Protein AF-A0A7U9TI31-F1 (afdb_monomer_lite)

Structure (mmCIF, N/CA/C/O backbone):
data_AF-A0A7U9TI31-F1
#
_entry.id   AF-A0A7U9TI31-F1
#
loop_
_atom_site.group_PDB
_atom_site.id
_atom_site.type_symbol
_atom_site.label_atom_id
_atom_site.label_alt_id
_atom_site.label_comp_id
_atom_site.label_asym_id
_atom_site.label_entity_id
_atom_site.label_seq_id
_atom_site.pdbx_PDB_ins_code
_atom_site.Cartn_x
_atom_site.Cartn_y
_atom_site.Cartn_z
_atom_site.occupancy
_atom_site.B_iso_or_equiv
_atom_site.auth_seq_id
_atom_site.auth_comp_id
_atom_site.auth_asym_id
_atom_site.auth_atom_id
_atom_site.pdbx_PDB_model_num
ATOM 1 N N . MET A 1 1 ? 14.204 -7.589 1.500 1.00 89.31 1 MET A N 1
ATOM 2 C CA . MET A 1 1 ? 14.416 -6.179 1.106 1.00 89.31 1 MET A CA 1
ATOM 3 C C . MET A 1 1 ? 15.237 -5.412 2.127 1.00 89.31 1 MET A C 1
ATOM 5 O O . MET A 1 1 ? 16.082 -4.633 1.711 1.00 89.31 1 MET A O 1
ATOM 9 N N . ASN A 1 2 ? 15.020 -5.608 3.428 1.00 89.62 2 ASN A N 1
ATOM 10 C CA . ASN A 1 2 ? 15.601 -4.782 4.488 1.00 89.62 2 ASN A CA 1
ATOM 11 C C . ASN A 1 2 ? 16.937 -5.289 5.072 1.00 89.62 2 ASN A C 1
ATOM 13 O O . ASN A 1 2 ? 17.313 -4.913 6.177 1.00 89.62 2 ASN A O 1
ATOM 17 N N . LEU A 1 3 ? 17.696 -6.100 4.326 1.00 89.50 3 LEU A N 1
ATOM 18 C CA . LEU A 1 3 ? 19.101 -6.396 4.667 1.00 89.50 3 LEU A CA 1
ATOM 19 C C . LEU A 1 3 ? 20.005 -5.162 4.499 1.00 89.50 3 LEU A C 1
ATOM 21 O O . LEU A 1 3 ? 21.091 -5.091 5.062 1.00 89.50 3 LEU A O 1
ATOM 25 N N . SER A 1 4 ? 19.547 -4.184 3.722 1.00 89.81 4 SER A N 1
ATOM 26 C CA . SER A 1 4 ? 20.109 -2.844 3.601 1.00 89.81 4 SER A CA 1
ATOM 27 C C . SER A 1 4 ? 18.982 -1.818 3.731 1.00 89.81 4 SER A C 1
ATOM 29 O O . SER A 1 4 ? 17.799 -2.156 3.620 1.00 89.81 4 SER A O 1
ATOM 31 N N . ARG A 1 5 ? 19.339 -0.551 3.967 1.00 90.19 5 ARG A N 1
ATOM 32 C CA . ARG A 1 5 ? 18.374 0.557 4.009 1.00 90.19 5 ARG A CA 1
ATOM 33 C C . ARG A 1 5 ? 17.671 0.683 2.659 1.00 90.19 5 ARG A C 1
ATOM 35 O O . ARG A 1 5 ? 18.298 1.064 1.668 1.00 90.19 5 ARG A O 1
ATOM 42 N N . ILE A 1 6 ? 16.378 0.354 2.630 1.00 91.25 6 ILE A N 1
ATOM 43 C CA . ILE A 1 6 ? 15.576 0.304 1.400 1.00 91.25 6 ILE A CA 1
ATOM 44 C C . ILE A 1 6 ? 15.585 1.661 0.700 1.00 91.25 6 ILE A C 1
ATOM 46 O O . ILE A 1 6 ? 15.780 1.718 -0.511 1.00 91.25 6 ILE A O 1
ATOM 50 N N . GLU A 1 7 ? 15.469 2.759 1.452 1.00 89.94 7 GLU A N 1
ATOM 51 C CA . GLU A 1 7 ? 15.459 4.100 0.868 1.00 89.94 7 GLU A CA 1
ATOM 52 C C . GLU A 1 7 ? 16.734 4.478 0.096 1.00 89.94 7 GLU A C 1
ATOM 54 O O . GLU A 1 7 ? 16.688 5.432 -0.674 1.00 89.94 7 GLU A O 1
ATOM 59 N N . TYR A 1 8 ? 17.858 3.772 0.283 1.00 91.00 8 TYR A N 1
ATOM 60 C CA . TYR A 1 8 ? 19.121 4.107 -0.386 1.00 91.00 8 TYR A CA 1
ATOM 61 C C . TYR A 1 8 ? 19.266 3.432 -1.742 1.00 91.00 8 TYR A C 1
ATOM 63 O O . TYR A 1 8 ? 19.596 4.098 -2.713 1.00 91.00 8 TYR A O 1
ATOM 71 N N . TYR A 1 9 ? 19.031 2.121 -1.828 1.00 90.81 9 TYR A N 1
ATOM 72 C CA . TYR A 1 9 ? 19.163 1.416 -3.109 1.00 90.81 9 TYR A CA 1
ATOM 73 C C . TYR A 1 9 ? 17.886 1.488 -3.952 1.00 90.81 9 TYR A C 1
ATOM 75 O O . TYR A 1 9 ? 17.930 1.249 -5.154 1.00 90.81 9 TYR A O 1
ATOM 83 N N . PHE A 1 10 ? 16.743 1.778 -3.324 1.00 90.81 10 PHE A N 1
ATOM 84 C CA . PHE A 1 10 ? 15.438 1.827 -3.977 1.00 90.81 10 PHE A CA 1
ATOM 85 C C . PHE A 1 10 ? 14.951 3.267 -4.206 1.00 90.81 10 PHE A C 1
ATOM 87 O O . PHE A 1 10 ? 13.790 3.470 -4.553 1.00 90.81 10 PHE A O 1
ATOM 94 N N . SER A 1 11 ? 15.814 4.274 -4.018 1.00 89.38 11 SER A N 1
ATOM 95 C CA . SER A 1 11 ? 15.460 5.698 -4.123 1.00 89.38 11 SER A CA 1
ATOM 96 C C . SER A 1 11 ? 14.826 6.058 -5.463 1.00 89.38 11 SER A C 1
ATOM 98 O O . SER A 1 11 ? 13.795 6.727 -5.488 1.00 89.38 11 SER A O 1
ATOM 100 N N . ASP A 1 12 ? 15.401 5.575 -6.563 1.00 88.94 12 ASP A N 1
ATOM 101 C CA . ASP A 1 12 ? 14.943 5.909 -7.915 1.00 88.94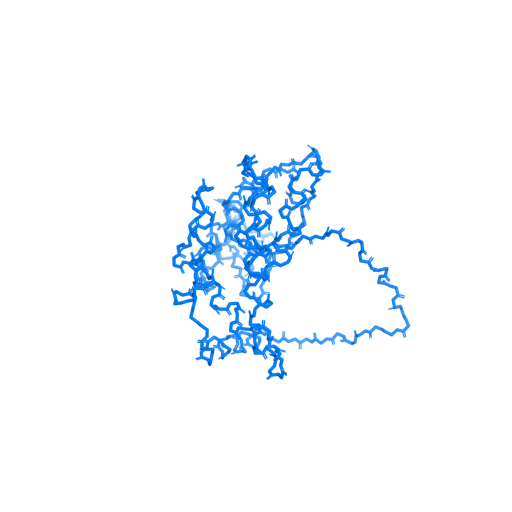 12 ASP A CA 1
ATOM 102 C C . ASP A 1 12 ? 13.551 5.325 -8.179 1.00 88.94 12 ASP A C 1
ATOM 104 O O . ASP A 1 12 ? 12.679 5.993 -8.730 1.00 88.94 12 ASP A O 1
ATOM 108 N N . PHE A 1 13 ? 13.294 4.113 -7.679 1.00 88.75 13 PHE A N 1
ATOM 109 C CA . PHE A 1 13 ? 11.975 3.484 -7.738 1.00 88.75 13 PHE A CA 1
ATOM 110 C C . PHE A 1 13 ? 10.957 4.202 -6.847 1.00 88.75 13 PHE A C 1
ATOM 112 O O . PHE A 1 13 ? 9.812 4.402 -7.252 1.00 88.75 13 PHE A O 1
ATOM 119 N N . LEU A 1 14 ? 11.357 4.626 -5.643 1.00 87.75 14 LEU A N 1
ATOM 120 C CA . LEU A 1 14 ? 10.500 5.424 -4.762 1.00 87.75 14 LEU A CA 1
ATOM 121 C C . LEU A 1 14 ? 10.127 6.758 -5.422 1.00 87.75 14 LEU A C 1
ATOM 123 O O . LEU A 1 14 ? 8.975 7.176 -5.323 1.00 87.75 14 LEU A O 1
ATOM 127 N N . SER A 1 15 ? 11.065 7.402 -6.116 1.00 87.31 15 SER A N 1
ATOM 128 C CA . SER A 1 15 ? 10.797 8.617 -6.890 1.00 87.31 15 SER A CA 1
ATOM 129 C C . SER A 1 15 ? 9.850 8.340 -8.058 1.00 87.31 15 SER A C 1
ATOM 131 O O . SER A 1 15 ? 8.886 9.069 -8.254 1.00 87.31 15 SER A O 1
ATOM 133 N N . LEU A 1 16 ? 10.070 7.253 -8.800 1.00 87.56 16 LEU A N 1
ATOM 134 C CA . LEU A 1 16 ? 9.232 6.857 -9.932 1.00 87.56 16 LEU A CA 1
ATOM 135 C C . LEU A 1 16 ? 7.774 6.594 -9.535 1.00 87.56 16 LEU A C 1
ATOM 137 O O . LEU A 1 16 ? 6.864 6.891 -10.305 1.00 87.56 16 LEU A O 1
ATOM 141 N N . MET A 1 17 ? 7.530 6.072 -8.330 1.00 82.31 17 MET A N 1
ATOM 142 C CA . MET A 1 17 ? 6.175 5.860 -7.806 1.00 82.31 17 MET A CA 1
ATOM 143 C C . MET A 1 17 ? 5.404 7.160 -7.514 1.00 82.31 17 MET A C 1
ATOM 145 O O . MET A 1 17 ? 4.217 7.094 -7.195 1.00 82.31 17 MET A O 1
ATOM 149 N N . GLU A 1 18 ? 6.042 8.330 -7.601 1.00 79.88 18 GLU A N 1
ATOM 150 C CA . GLU A 1 18 ? 5.358 9.631 -7.546 1.00 79.88 18 GLU A CA 1
ATOM 151 C C . GLU A 1 18 ? 4.849 10.092 -8.916 1.00 79.88 18 GLU A C 1
ATOM 153 O O . GLU A 1 18 ? 3.946 10.925 -8.974 1.00 79.88 18 GLU A O 1
ATOM 158 N N . ASN A 1 19 ? 5.375 9.523 -10.003 1.00 85.44 19 ASN A N 1
ATOM 159 C CA . ASN A 1 19 ? 4.973 9.870 -11.358 1.00 85.44 19 ASN A CA 1
ATOM 160 C C . ASN A 1 19 ? 3.678 9.154 -11.768 1.00 85.44 19 ASN A C 1
ATOM 162 O O . ASN A 1 19 ? 3.370 8.034 -11.329 1.00 85.44 19 ASN A O 1
ATOM 166 N N . GLU A 1 20 ? 2.957 9.782 -12.697 1.00 84.06 20 GLU A N 1
ATOM 167 C CA . GLU A 1 20 ? 1.849 9.158 -13.418 1.00 84.06 20 GLU A CA 1
ATOM 168 C C . GLU A 1 20 ? 2.320 7.890 -14.141 1.00 84.06 20 GLU A C 1
ATOM 170 O O . GLU A 1 20 ? 3.453 7.821 -14.615 1.00 84.06 20 GLU A O 1
ATOM 175 N N . GLU A 1 21 ? 1.451 6.883 -14.259 1.00 80.12 21 GLU A N 1
ATOM 176 C CA . GLU A 1 21 ? 1.810 5.554 -14.780 1.00 80.12 21 GLU A CA 1
ATOM 177 C C . GLU A 1 21 ? 2.505 5.586 -16.150 1.00 80.12 21 GLU A C 1
ATOM 179 O O . GLU A 1 21 ? 3.448 4.832 -16.376 1.00 80.12 21 GLU A O 1
ATOM 184 N N . GLY A 1 22 ? 2.113 6.506 -17.037 1.00 81.75 22 GLY A N 1
ATOM 185 C CA . GLY A 1 22 ? 2.716 6.658 -18.365 1.00 81.75 22 GLY A CA 1
ATOM 186 C C . GLY A 1 22 ? 4.096 7.330 -18.392 1.00 81.75 22 GLY A C 1
ATOM 187 O O . GLY A 1 22 ? 4.766 7.268 -19.423 1.00 81.75 22 GLY A O 1
ATOM 188 N N . GLN A 1 23 ? 4.515 7.949 -17.283 1.00 87.50 23 GLN A N 1
ATOM 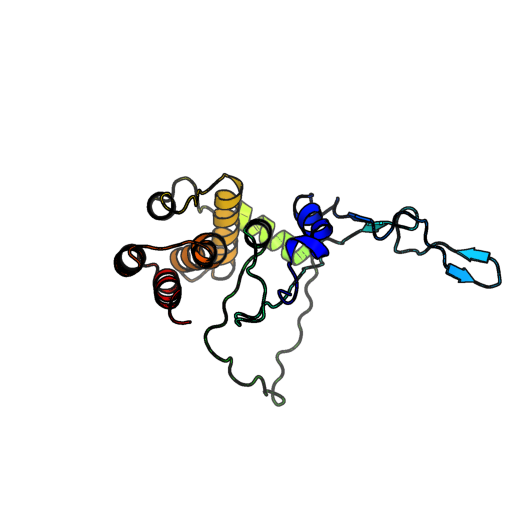189 C CA . GLN A 1 23 ? 5.735 8.762 -17.142 1.00 87.50 23 GLN A CA 1
ATOM 190 C C . GLN A 1 23 ? 6.770 8.112 -16.205 1.00 87.50 23 GLN A C 1
ATOM 192 O O . GLN A 1 23 ? 7.662 8.765 -15.656 1.00 87.50 23 GLN A O 1
ATOM 197 N N . ARG A 1 24 ? 6.625 6.808 -15.965 1.00 91.81 24 ARG A N 1
ATOM 198 C CA . ARG A 1 24 ? 7.514 6.035 -15.102 1.00 91.81 24 ARG A CA 1
ATOM 199 C C . ARG A 1 24 ? 8.738 5.574 -15.884 1.00 91.81 24 ARG A C 1
ATOM 201 O O . ARG A 1 24 ? 8.666 4.640 -16.681 1.00 91.81 24 ARG A O 1
ATOM 208 N N . GLU A 1 25 ? 9.871 6.215 -15.626 1.00 92.00 25 GLU A N 1
ATOM 209 C CA . GLU A 1 25 ? 11.139 5.933 -16.297 1.00 92.00 25 GLU A CA 1
ATOM 210 C C . GLU A 1 25 ? 12.296 5.832 -15.302 1.00 92.00 25 GLU A C 1
ATOM 212 O O . GLU A 1 25 ? 12.396 6.620 -14.362 1.00 92.00 25 GLU A O 1
ATOM 217 N N . ILE A 1 26 ? 13.181 4.859 -15.517 1.00 91.25 26 ILE A N 1
ATOM 218 C CA . ILE A 1 26 ? 14.360 4.621 -14.683 1.00 91.25 26 ILE A CA 1
ATOM 219 C C . ILE A 1 26 ? 15.599 4.800 -15.536 1.00 91.25 26 ILE A C 1
ATOM 221 O O . ILE A 1 26 ? 15.857 4.025 -16.459 1.00 91.25 26 ILE A O 1
ATOM 225 N N . LYS A 1 27 ? 16.409 5.795 -15.192 1.00 90.88 27 LYS A N 1
ATOM 226 C CA . LYS A 1 27 ? 17.732 5.949 -15.782 1.00 90.88 27 LYS A CA 1
ATOM 227 C C . LYS A 1 27 ? 18.686 4.947 -15.136 1.00 90.88 27 LYS A C 1
ATOM 229 O O . LYS A 1 27 ? 19.029 5.092 -13.969 1.00 90.88 27 LYS A O 1
ATOM 234 N N . LEU A 1 28 ? 19.118 3.938 -15.888 1.00 89.88 28 LEU A N 1
ATOM 235 C CA . LEU A 1 28 ? 19.961 2.862 -15.354 1.00 89.88 28 LEU A CA 1
ATOM 236 C C . LEU A 1 28 ? 21.404 3.323 -15.118 1.00 89.88 28 LEU A C 1
ATOM 238 O O . LEU A 1 28 ? 22.060 2.895 -14.172 1.00 89.88 28 LEU A O 1
ATOM 242 N N . ILE A 1 29 ? 21.914 4.172 -16.011 1.00 88.81 29 ILE A N 1
ATOM 243 C CA . ILE A 1 29 ? 23.296 4.653 -15.994 1.00 88.81 29 ILE A CA 1
ATOM 244 C C . ILE A 1 29 ? 23.402 6.007 -16.714 1.00 88.81 29 ILE A C 1
ATOM 246 O O . ILE A 1 29 ? 22.547 6.384 -17.511 1.00 88.81 29 ILE A O 1
ATOM 250 N N . ASN A 1 30 ? 24.474 6.758 -16.454 1.00 89.06 30 ASN A N 1
ATOM 251 C CA . ASN A 1 30 ? 24.768 8.033 -17.122 1.00 89.06 30 ASN A CA 1
ATOM 252 C C . ASN A 1 30 ? 25.505 7.887 -18.468 1.00 89.06 30 ASN A C 1
ATOM 254 O O . ASN A 1 30 ? 26.009 8.876 -18.994 1.00 89.06 30 ASN A O 1
ATOM 258 N N . LEU A 1 31 ? 25.590 6.673 -19.010 1.00 91.75 31 LEU A N 1
ATOM 259 C CA . LEU A 1 31 ? 26.275 6.356 -20.262 1.00 91.75 31 LEU A CA 1
ATOM 260 C C . LEU A 1 31 ? 25.298 5.680 -21.218 1.00 91.75 31 LEU A C 1
ATOM 262 O O . LEU A 1 31 ? 24.453 4.905 -20.783 1.00 91.75 31 LEU A O 1
ATOM 266 N N . LYS A 1 32 ? 25.443 5.931 -22.518 1.00 91.88 32 LYS A N 1
ATOM 267 C CA . LYS A 1 32 ? 24.677 5.200 -23.524 1.00 91.88 32 LYS A CA 1
ATOM 268 C C . LYS A 1 32 ? 25.183 3.758 -23.600 1.00 91.88 32 LYS A C 1
ATOM 270 O O . LYS A 1 32 ? 26.381 3.527 -23.758 1.00 91.88 32 LYS A O 1
ATOM 275 N N . LEU A 1 33 ? 24.275 2.804 -23.451 1.00 91.12 33 LEU A N 1
ATOM 276 C CA . LEU A 1 33 ? 24.531 1.379 -23.574 1.00 91.12 33 LEU A CA 1
ATOM 277 C C . LEU A 1 33 ? 24.215 0.942 -25.003 1.00 91.12 33 LEU A C 1
ATOM 279 O O . LEU A 1 33 ? 23.082 1.069 -25.459 1.00 91.12 33 LEU A O 1
ATOM 283 N N . ASN A 1 34 ? 25.213 0.362 -25.661 1.00 90.50 34 ASN A N 1
ATOM 284 C CA . ASN A 1 34 ? 25.084 -0.291 -26.959 1.00 90.50 34 ASN A CA 1
ATOM 285 C C . ASN A 1 34 ? 25.577 -1.740 -26.829 1.00 90.50 34 ASN A C 1
ATOM 287 O O . ASN A 1 34 ? 26.420 -2.048 -25.977 1.00 90.50 34 ASN A O 1
ATOM 291 N N . ARG A 1 35 ? 25.057 -2.644 -27.658 1.00 89.62 35 ARG A N 1
ATOM 292 C CA . ARG A 1 35 ? 25.614 -3.991 -27.850 1.00 89.62 35 ARG A CA 1
ATOM 293 C C . ARG A 1 35 ? 26.438 -4.021 -29.133 1.00 89.62 35 ARG A C 1
ATOM 295 O O . ARG A 1 35 ? 26.188 -3.233 -30.037 1.00 89.62 35 ARG A O 1
ATOM 302 N N . LYS A 1 36 ? 27.406 -4.933 -29.216 1.00 90.56 36 LYS A N 1
ATOM 303 C CA . LYS A 1 36 ? 28.167 -5.171 -30.448 1.00 90.56 36 LYS A CA 1
ATOM 304 C C . LYS A 1 36 ? 27.612 -6.380 -31.186 1.00 90.56 36 LYS A C 1
ATOM 306 O O . LYS A 1 36 ? 27.540 -7.457 -30.597 1.00 90.56 36 LYS A O 1
ATOM 311 N N . GLU A 1 37 ? 27.274 -6.203 -32.456 1.00 91.56 37 GLU A N 1
ATOM 312 C CA . GLU A 1 37 ? 26.904 -7.277 -33.382 1.00 91.56 37 GLU A CA 1
ATOM 313 C C . GLU A 1 37 ? 27.752 -7.107 -34.647 1.00 91.56 37 GLU A C 1
ATOM 315 O O . GLU A 1 37 ? 27.727 -6.043 -35.246 1.00 91.56 37 GLU A O 1
ATOM 320 N N . GLU A 1 38 ? 28.559 -8.115 -35.003 1.00 85.38 38 GLU A N 1
ATOM 321 C CA . GLU A 1 38 ? 29.413 -8.108 -36.213 1.00 85.38 38 GLU A CA 1
ATOM 322 C C . GLU A 1 38 ? 30.243 -6.815 -36.410 1.00 85.38 38 GLU A C 1
ATOM 324 O O . GLU A 1 38 ? 30.338 -6.279 -37.507 1.00 85.38 38 GLU A O 1
ATOM 329 N N . ASP A 1 39 ? 30.861 -6.326 -35.326 1.00 86.12 39 ASP A N 1
ATOM 330 C CA . ASP A 1 39 ? 31.647 -5.077 -35.250 1.00 86.12 39 ASP A CA 1
ATOM 331 C C . ASP A 1 39 ? 30.859 -3.756 -35.390 1.00 86.12 39 ASP A C 1
ATOM 333 O O . ASP A 1 39 ? 31.455 -2.678 -35.308 1.00 86.12 39 ASP A O 1
ATOM 337 N N . GLU A 1 40 ? 29.528 -3.807 -35.464 1.00 90.75 40 GLU A N 1
ATOM 338 C CA . GLU A 1 40 ? 28.645 -2.638 -35.415 1.00 90.75 40 GLU A CA 1
ATOM 339 C C . GLU A 1 40 ? 28.069 -2.405 -34.007 1.00 90.75 40 GLU A C 1
ATOM 341 O O . GLU A 1 40 ? 27.819 -3.341 -33.239 1.00 90.75 40 GLU A O 1
ATOM 346 N N . GLU A 1 41 ? 27.861 -1.134 -33.646 1.00 90.44 41 GLU A N 1
ATOM 347 C CA . GLU A 1 41 ? 27.155 -0.764 -32.416 1.00 90.44 41 GLU A CA 1
ATOM 348 C C . GLU A 1 41 ? 25.646 -0.718 -32.659 1.00 90.44 41 GLU A C 1
ATOM 350 O O . GLU A 1 41 ? 25.155 0.072 -33.463 1.00 90.44 41 GLU A O 1
ATOM 355 N N . VAL A 1 42 ? 24.907 -1.534 -31.912 1.00 92.44 42 VAL A N 1
ATOM 356 C CA . VAL A 1 42 ? 23.449 -1.645 -31.990 1.00 92.44 42 VAL A CA 1
ATOM 357 C C . VAL A 1 42 ? 22.836 -1.200 -30.665 1.00 92.44 42 VAL A C 1
ATOM 359 O O . VAL A 1 42 ? 23.291 -1.587 -29.586 1.00 92.44 42 VAL A O 1
ATOM 362 N N . GLU A 1 43 ? 21.791 -0.382 -30.728 1.00 92.06 43 GLU A N 1
ATOM 363 C CA . GLU A 1 43 ? 21.077 0.097 -29.542 1.00 92.06 43 GLU A CA 1
ATOM 364 C C . GLU A 1 43 ? 20.194 -1.000 -28.930 1.00 92.06 43 GLU A C 1
ATOM 366 O O . GLU A 1 43 ? 19.638 -1.857 -29.623 1.00 92.06 43 GLU A O 1
ATOM 371 N N . TYR A 1 44 ? 20.024 -0.972 -27.607 1.00 91.69 44 TYR A N 1
ATOM 372 C CA . TYR A 1 44 ? 19.064 -1.851 -26.945 1.00 91.69 44 TYR A CA 1
ATOM 373 C C . TYR A 1 44 ? 17.636 -1.350 -27.173 1.00 91.69 44 TYR A C 1
ATOM 375 O O . TYR A 1 44 ? 17.278 -0.278 -26.699 1.00 91.69 44 TYR A O 1
ATOM 383 N N . LEU A 1 45 ? 16.788 -2.179 -27.790 1.00 90.19 45 LEU A N 1
ATOM 384 C CA . LEU A 1 45 ? 15.377 -1.861 -28.073 1.00 90.19 45 LEU A CA 1
ATOM 385 C C . LEU A 1 45 ? 14.563 -1.433 -26.840 1.00 90.19 45 LEU A C 1
ATOM 387 O O . LEU A 1 45 ? 13.602 -0.683 -26.965 1.00 90.19 45 LEU A O 1
ATOM 391 N N . ALA A 1 46 ? 14.918 -1.940 -25.658 1.00 89.75 46 ALA A N 1
ATOM 392 C CA . ALA A 1 46 ? 14.215 -1.643 -24.413 1.00 89.75 46 ALA A CA 1
ATOM 393 C C . ALA A 1 46 ? 14.668 -0.331 -23.744 1.00 89.75 46 ALA A C 1
ATOM 395 O O . ALA A 1 46 ? 14.057 0.077 -22.757 1.00 89.75 46 ALA A O 1
ATOM 396 N N . LEU A 1 47 ? 15.749 0.296 -24.226 1.00 93.31 47 LEU A N 1
ATOM 397 C CA . LEU A 1 47 ? 16.319 1.497 -23.623 1.00 93.31 47 LEU A CA 1
ATOM 398 C C . LEU A 1 47 ? 16.011 2.735 -24.466 1.00 93.31 47 LEU A C 1
ATOM 400 O O . LEU A 1 47 ? 16.569 2.921 -25.545 1.00 93.31 47 LEU A O 1
ATOM 404 N N . ASN A 1 48 ? 15.210 3.636 -23.909 1.00 90.94 48 ASN A N 1
ATOM 405 C CA . ASN A 1 48 ? 15.073 4.995 -24.413 1.00 90.94 48 ASN A CA 1
ATOM 406 C C . ASN A 1 48 ? 16.425 5.711 -24.281 1.00 90.94 48 ASN A C 1
ATOM 408 O O . ASN A 1 48 ? 17.096 5.615 -23.243 1.00 90.94 48 ASN A O 1
ATOM 412 N N . ASP A 1 49 ? 16.848 6.376 -25.358 1.00 90.69 49 ASP A N 1
ATOM 413 C CA . ASP A 1 49 ? 18.139 7.069 -25.477 1.00 90.69 49 ASP A CA 1
ATOM 414 C C . ASP A 1 49 ? 19.362 6.196 -25.116 1.00 90.69 49 ASP A C 1
ATOM 416 O O . ASP A 1 49 ? 20.443 6.690 -24.791 1.00 90.69 49 ASP A O 1
ATOM 420 N N . GLY A 1 50 ? 19.200 4.867 -25.168 1.00 93.12 50 GLY A N 1
ATOM 421 C CA . GLY A 1 50 ? 20.215 3.880 -24.807 1.00 93.12 50 GLY A CA 1
ATOM 422 C C . GLY A 1 50 ? 20.584 3.833 -23.319 1.00 93.12 50 GLY A C 1
ATOM 423 O O . GLY A 1 50 ? 21.583 3.210 -22.978 1.00 93.12 50 GLY A O 1
ATOM 424 N N . HIS A 1 51 ? 19.826 4.454 -22.409 1.00 94.06 51 HIS A N 1
ATOM 425 C CA . HIS A 1 51 ? 20.132 4.394 -20.967 1.00 94.06 51 HIS A CA 1
ATOM 426 C C . HIS A 1 51 ? 18.921 4.408 -20.025 1.00 94.06 51 HIS A C 1
ATOM 428 O O . HIS A 1 51 ? 19.078 4.174 -18.823 1.00 94.06 51 HIS A O 1
ATOM 434 N N . THR A 1 52 ? 17.726 4.698 -20.536 1.00 94.06 52 THR A N 1
ATOM 435 C CA . THR A 1 52 ? 16.510 4.838 -19.731 1.00 94.06 52 THR A CA 1
ATOM 436 C C . THR A 1 52 ? 15.548 3.696 -20.013 1.00 94.06 52 THR A C 1
ATOM 438 O O . THR A 1 52 ? 15.184 3.452 -21.156 1.00 94.06 52 THR A O 1
ATOM 441 N N . LEU A 1 53 ? 15.102 3.007 -18.969 1.00 92.81 53 LEU A N 1
ATOM 442 C CA . LEU A 1 53 ? 14.092 1.964 -19.060 1.00 92.81 53 LEU A CA 1
ATOM 443 C C . LEU A 1 53 ? 12.716 2.544 -18.725 1.00 92.81 53 LEU A C 1
ATOM 445 O O . LEU A 1 53 ? 12.521 3.086 -17.635 1.00 92.81 53 LEU A O 1
ATOM 449 N N . LYS A 1 54 ? 11.745 2.380 -19.625 1.00 92.31 54 LYS A N 1
ATOM 450 C CA . LYS A 1 54 ? 10.341 2.673 -19.319 1.00 92.31 54 LYS A CA 1
ATOM 451 C C . LYS A 1 54 ? 9.749 1.541 -18.481 1.00 92.31 54 LYS A C 1
ATOM 453 O O . LYS A 1 54 ? 9.857 0.374 -18.854 1.00 92.31 54 LYS A O 1
ATOM 458 N N . VAL A 1 55 ? 9.104 1.879 -17.368 1.00 91.12 55 VAL A N 1
ATOM 459 C CA . VAL A 1 55 ? 8.391 0.911 -16.528 1.00 91.12 55 VAL A CA 1
ATOM 460 C C . VAL A 1 55 ? 6.933 0.865 -16.988 1.00 91.12 55 VAL A C 1
ATOM 462 O O . VAL A 1 55 ? 6.238 1.874 -16.866 1.00 91.12 55 VAL A O 1
ATOM 465 N N . PRO A 1 56 ? 6.454 -0.260 -17.545 1.00 89.75 56 PRO A N 1
ATOM 466 C CA . PRO A 1 56 ? 5.080 -0.356 -18.017 1.00 89.75 56 PRO A CA 1
ATOM 467 C C . PRO A 1 56 ? 4.095 -0.437 -16.841 1.00 89.75 56 PRO A C 1
ATOM 469 O O . PRO A 1 56 ? 4.442 -0.884 -15.746 1.00 89.75 56 PRO A O 1
ATOM 472 N N . SER A 1 57 ? 2.848 -0.021 -17.071 1.00 88.75 57 SER A N 1
ATOM 473 C CA . SER A 1 57 ? 1.824 0.089 -16.021 1.00 88.75 57 SER A CA 1
ATOM 474 C C . SER A 1 57 ? 1.427 -1.252 -15.390 1.00 88.75 57 SER A C 1
ATOM 476 O O . SER A 1 57 ? 0.958 -1.288 -14.257 1.00 88.75 57 SER A O 1
ATOM 478 N N . ASN A 1 58 ? 1.671 -2.361 -16.090 1.00 89.69 58 ASN A N 1
ATOM 479 C CA . ASN A 1 58 ? 1.378 -3.721 -15.640 1.00 89.69 58 ASN A CA 1
ATOM 480 C C . ASN A 1 58 ? 2.495 -4.364 -14.794 1.00 89.69 58 ASN A C 1
ATOM 482 O O . ASN A 1 58 ? 2.478 -5.575 -14.571 1.00 89.69 58 ASN A O 1
ATOM 486 N N . VAL A 1 59 ? 3.488 -3.588 -14.350 1.00 88.88 59 VAL A N 1
ATOM 487 C CA . VAL A 1 59 ? 4.567 -4.068 -13.478 1.00 88.88 59 VAL A CA 1
ATOM 488 C C . VAL A 1 59 ? 4.334 -3.603 -12.046 1.00 88.88 59 VAL A C 1
ATOM 490 O O . VAL A 1 59 ? 4.309 -2.408 -11.753 1.00 88.88 59 VAL A O 1
ATOM 493 N N . TRP A 1 60 ? 4.241 -4.572 -11.135 1.00 87.56 60 TRP A N 1
ATOM 494 C CA . TRP A 1 60 ? 4.177 -4.341 -9.695 1.00 87.56 60 TRP A CA 1
ATOM 495 C C . TRP A 1 60 ? 5.475 -4.763 -9.015 1.00 87.56 60 TRP A C 1
ATOM 497 O O . TRP A 1 60 ? 6.023 -5.833 -9.285 1.00 87.56 60 TRP A O 1
ATOM 507 N N . PHE A 1 61 ? 5.939 -3.938 -8.080 1.00 88.50 61 PHE A N 1
ATOM 508 C CA . PHE A 1 61 ? 7.085 -4.252 -7.237 1.00 88.50 61 PHE A CA 1
ATOM 509 C C . PHE A 1 61 ? 6.591 -4.861 -5.932 1.00 88.50 61 PHE A C 1
ATOM 511 O O . PHE A 1 61 ? 5.933 -4.198 -5.133 1.00 88.50 61 PHE A O 1
ATOM 518 N N . ILE A 1 62 ? 6.916 -6.132 -5.722 1.00 91.75 62 ILE A N 1
ATOM 519 C CA . ILE A 1 62 ? 6.592 -6.860 -4.500 1.00 91.75 62 ILE A CA 1
ATOM 520 C C . ILE A 1 62 ? 7.906 -7.278 -3.870 1.00 91.75 62 ILE A C 1
ATOM 522 O O . ILE A 1 62 ? 8.750 -7.896 -4.521 1.00 91.75 62 ILE A O 1
ATOM 526 N N . GLY A 1 63 ? 8.075 -6.970 -2.593 1.00 89.81 63 GLY A N 1
ATOM 527 C CA . GLY A 1 63 ? 9.225 -7.446 -1.856 1.00 89.81 63 GLY A CA 1
ATOM 528 C C . GLY A 1 63 ? 8.874 -7.834 -0.439 1.00 89.81 63 GLY A C 1
ATOM 529 O O . GLY A 1 63 ? 7.881 -7.398 0.136 1.00 89.81 63 GLY A O 1
ATOM 530 N N . THR A 1 64 ? 9.703 -8.714 0.099 1.00 90.56 64 THR A N 1
ATOM 531 C CA . THR A 1 64 ? 9.569 -9.245 1.447 1.00 90.56 64 THR A CA 1
ATOM 532 C C . THR A 1 64 ? 10.594 -8.578 2.349 1.00 90.56 64 THR A C 1
ATOM 534 O O . THR A 1 64 ? 11.733 -8.329 1.942 1.00 90.56 64 THR A O 1
ATOM 537 N N . ALA A 1 65 ? 10.205 -8.271 3.577 1.00 87.25 65 ALA A N 1
ATOM 538 C CA . ALA A 1 65 ? 11.099 -7.800 4.622 1.00 87.25 65 ALA A CA 1
ATOM 539 C C . ALA A 1 65 ? 10.985 -8.754 5.810 1.00 87.25 65 ALA A C 1
ATOM 541 O O . ALA A 1 65 ? 9.890 -9.235 6.102 1.00 87.25 65 ALA A O 1
ATOM 542 N N . ASN A 1 66 ? 12.118 -9.050 6.439 1.00 83.31 66 ASN A N 1
ATOM 543 C CA . ASN A 1 66 ? 12.126 -9.812 7.682 1.00 83.31 66 ASN A CA 1
ATOM 544 C C . ASN A 1 66 ? 12.005 -8.841 8.854 1.00 83.31 66 ASN A C 1
ATOM 546 O O . ASN A 1 66 ? 12.350 -7.668 8.723 1.00 83.31 66 ASN A O 1
ATOM 550 N N . ARG A 1 67 ? 11.551 -9.341 9.994 1.00 72.38 67 ARG A N 1
ATOM 551 C CA . ARG A 1 67 ? 11.471 -8.597 11.251 1.00 72.38 67 ARG A CA 1
ATOM 552 C C . ARG A 1 67 ? 12.394 -9.257 12.268 1.00 72.38 67 ARG A C 1
ATOM 554 O O . ARG A 1 67 ? 11.946 -9.783 13.264 1.00 72.38 67 ARG A O 1
ATOM 561 N N . ASP A 1 68 ? 13.681 -9.305 11.941 1.00 73.31 68 ASP A N 1
ATOM 562 C CA . ASP A 1 68 ? 14.699 -9.894 12.814 1.00 73.31 68 ASP A CA 1
ATOM 563 C C . ASP A 1 68 ? 15.722 -8.805 13.192 1.00 73.31 68 ASP A C 1
ATOM 565 O O . ASP A 1 68 ? 15.970 -7.898 12.388 1.00 73.31 68 ASP A O 1
ATOM 569 N N . GLU A 1 69 ? 16.392 -8.931 14.348 1.00 61.69 69 GLU A N 1
ATOM 570 C CA . GLU A 1 69 ? 17.401 -7.972 14.864 1.00 61.69 69 GLU A CA 1
ATOM 571 C C . GLU A 1 69 ? 18.496 -7.591 13.846 1.00 61.69 69 GLU A C 1
ATOM 573 O O . GLU A 1 69 ? 19.088 -6.516 13.907 1.00 61.69 69 GLU A O 1
ATOM 578 N N . SER A 1 70 ? 18.781 -8.473 12.886 1.00 71.75 70 SER A N 1
ATOM 579 C CA . SER A 1 70 ? 19.831 -8.291 11.874 1.00 71.75 70 SER A CA 1
ATOM 580 C C . SER A 1 70 ? 19.416 -7.452 10.657 1.00 71.75 70 SER A C 1
ATOM 582 O O . SER A 1 70 ? 20.152 -7.389 9.669 1.00 71.75 70 SER A O 1
ATOM 584 N N . THR A 1 71 ? 18.244 -6.817 10.696 1.00 82.44 71 THR A N 1
ATOM 585 C CA . THR A 1 71 ? 17.687 -6.075 9.560 1.00 82.44 71 THR A CA 1
ATOM 586 C C . THR A 1 71 ? 17.490 -4.590 9.847 1.00 82.44 71 THR A C 1
ATOM 588 O O . THR A 1 71 ? 17.392 -4.154 10.990 1.00 82.44 71 THR A O 1
ATOM 591 N N . PHE A 1 72 ? 17.468 -3.775 8.790 1.00 84.00 72 PHE A N 1
ATOM 592 C CA . PHE A 1 72 ? 17.210 -2.345 8.913 1.00 84.00 72 PHE A CA 1
ATOM 593 C C . PHE A 1 72 ? 15.712 -2.073 9.056 1.00 84.00 72 PHE A C 1
ATOM 595 O O . PHE A 1 72 ? 14.885 -2.646 8.343 1.00 84.00 72 PHE A O 1
ATOM 602 N N . VAL A 1 73 ? 15.385 -1.124 9.931 1.00 82.69 73 VAL A N 1
ATOM 603 C CA . VAL A 1 73 ? 14.039 -0.560 10.044 1.00 82.69 73 VAL A CA 1
ATOM 604 C C . VAL A 1 73 ? 13.642 0.102 8.722 1.00 82.69 73 VAL A C 1
ATOM 606 O O . VAL A 1 73 ? 14.454 0.767 8.072 1.00 82.69 73 VAL A O 1
ATOM 609 N N . ILE A 1 74 ? 12.387 -0.087 8.320 1.00 85.38 74 ILE A N 1
ATOM 610 C CA . ILE A 1 74 ? 11.821 0.508 7.109 1.00 85.38 74 ILE A CA 1
ATOM 611 C C . ILE A 1 74 ? 11.414 1.955 7.416 1.00 85.38 74 ILE A C 1
ATOM 613 O O . ILE A 1 74 ? 10.728 2.220 8.397 1.00 85.38 74 ILE A O 1
ATOM 617 N N . SER A 1 75 ? 11.842 2.907 6.588 1.00 84.50 75 SER A N 1
ATOM 618 C CA . SER A 1 75 ? 11.524 4.325 6.785 1.00 84.50 75 SER A CA 1
ATOM 619 C C . SER A 1 75 ? 10.108 4.695 6.321 1.00 84.50 75 SER A C 1
ATOM 621 O O . SER A 1 75 ? 9.560 4.081 5.402 1.00 84.50 75 SER A O 1
ATOM 623 N N . ASP A 1 76 ? 9.548 5.776 6.880 1.00 80.81 76 ASP A N 1
ATOM 624 C CA . ASP A 1 76 ? 8.236 6.324 6.484 1.00 80.81 76 ASP A CA 1
ATOM 625 C C . ASP A 1 76 ? 8.139 6.577 4.969 1.00 80.81 76 ASP A C 1
ATOM 627 O O . ASP A 1 76 ? 7.119 6.289 4.348 1.00 80.81 76 ASP A O 1
ATOM 631 N N . LYS A 1 77 ? 9.244 7.005 4.335 1.00 82.88 77 LYS A N 1
ATOM 632 C CA . LYS A 1 77 ? 9.318 7.228 2.878 1.00 82.88 77 LYS A CA 1
ATOM 633 C C . LYS A 1 77 ? 8.951 5.988 2.061 1.00 82.88 77 LYS A C 1
ATOM 635 O O . LYS A 1 77 ? 8.436 6.126 0.947 1.00 82.88 77 LYS A O 1
ATOM 640 N N . VAL A 1 78 ? 9.258 4.803 2.586 1.00 85.62 78 VAL A N 1
ATOM 641 C CA . VAL A 1 78 ? 8.943 3.516 1.964 1.00 85.62 78 VAL A CA 1
ATOM 642 C C . VAL A 1 78 ? 7.507 3.112 2.300 1.00 85.62 78 VAL A C 1
ATOM 644 O O . VAL A 1 78 ? 6.756 2.795 1.378 1.00 85.62 78 VAL A O 1
ATOM 647 N N . TYR A 1 79 ? 7.093 3.198 3.572 1.00 82.38 79 TYR A N 1
ATOM 648 C CA . TYR A 1 79 ? 5.716 2.892 3.998 1.00 82.38 79 TYR A CA 1
ATOM 649 C C . TYR A 1 79 ? 4.668 3.731 3.252 1.00 82.38 79 TYR A C 1
ATOM 651 O O . TYR A 1 79 ? 3.654 3.199 2.803 1.00 82.38 79 TYR A O 1
ATOM 659 N N . ASP A 1 80 ? 4.933 5.019 3.020 1.00 80.75 80 ASP A N 1
ATOM 660 C CA . ASP A 1 80 ? 4.021 5.911 2.291 1.00 80.75 80 ASP A CA 1
ATOM 661 C C . ASP A 1 80 ? 3.719 5.414 0.866 1.00 80.75 80 ASP A C 1
ATOM 663 O O . ASP A 1 80 ? 2.613 5.589 0.338 1.00 80.75 80 ASP A O 1
ATOM 667 N N . ARG A 1 81 ? 4.694 4.748 0.238 1.00 85.81 81 ARG A N 1
ATOM 668 C CA . ARG A 1 81 ? 4.628 4.284 -1.154 1.00 85.81 81 ARG A CA 1
ATOM 669 C C . ARG A 1 81 ? 4.266 2.805 -1.294 1.00 85.81 81 ARG A C 1
ATOM 671 O O . ARG A 1 81 ? 3.980 2.375 -2.404 1.00 85.81 81 ARG A O 1
ATOM 678 N N . ALA A 1 82 ? 4.210 2.046 -0.203 1.00 86.38 82 ALA A N 1
ATOM 679 C CA . ALA A 1 82 ? 3.916 0.614 -0.218 1.00 86.38 82 ALA A CA 1
ATOM 680 C C . ALA A 1 82 ? 2.572 0.296 0.450 1.00 86.38 82 ALA A C 1
ATOM 682 O O . ALA A 1 82 ? 2.143 0.992 1.366 1.00 86.38 82 ALA A O 1
ATOM 683 N N . HIS A 1 83 ? 1.898 -0.762 0.007 1.00 88.31 83 HIS A N 1
ATOM 684 C CA . HIS A 1 83 ? 0.914 -1.443 0.849 1.00 88.31 83 HIS A CA 1
ATOM 685 C C . HIS A 1 83 ? 1.644 -2.536 1.611 1.00 88.31 83 HIS A C 1
ATOM 687 O O . HIS A 1 83 ? 2.325 -3.365 1.005 1.00 88.31 83 HIS A O 1
ATOM 693 N N . THR A 1 84 ? 1.533 -2.516 2.934 1.00 88.19 84 THR A N 1
ATOM 694 C CA . THR A 1 84 ? 2.195 -3.505 3.781 1.00 88.19 84 THR A CA 1
ATOM 695 C C . THR A 1 84 ? 1.237 -4.625 4.152 1.00 88.19 84 THR A C 1
ATOM 697 O O . THR A 1 84 ? 0.041 -4.403 4.355 1.00 88.19 84 THR A O 1
ATOM 700 N N . MET A 1 85 ? 1.769 -5.844 4.193 1.00 87.44 85 MET A N 1
ATOM 701 C CA . MET A 1 85 ? 1.060 -7.041 4.628 1.00 87.44 85 MET A CA 1
ATOM 702 C C . MET A 1 85 ? 1.926 -7.754 5.657 1.00 87.44 85 MET A C 1
ATOM 704 O O . MET A 1 85 ? 3.066 -8.120 5.371 1.00 87.44 85 MET A O 1
ATOM 708 N N . ASN A 1 86 ? 1.366 -7.952 6.846 1.00 82.75 86 ASN A N 1
ATOM 709 C CA . ASN A 1 86 ? 2.058 -8.568 7.968 1.00 82.75 86 ASN A CA 1
ATOM 710 C C . ASN A 1 86 ? 1.634 -10.031 8.092 1.00 82.75 86 ASN A C 1
ATOM 712 O O . ASN A 1 86 ? 0.457 -10.330 8.290 1.00 82.75 86 ASN A O 1
ATOM 716 N N . PHE A 1 87 ? 2.594 -10.949 7.993 1.00 82.94 87 PHE A N 1
ATOM 717 C CA . PHE A 1 87 ? 2.345 -12.381 8.136 1.00 82.94 87 PHE A CA 1
ATOM 718 C C . PHE A 1 87 ? 2.678 -12.823 9.558 1.00 82.94 87 PHE A C 1
ATOM 720 O O . PHE A 1 87 ? 3.841 -12.974 9.910 1.00 82.94 87 PHE A O 1
ATOM 727 N N . THR A 1 88 ? 1.649 -13.045 10.372 1.00 76.25 88 THR A N 1
ATOM 728 C CA . THR A 1 88 ? 1.804 -13.415 11.792 1.00 76.25 88 THR A CA 1
ATOM 729 C C . THR A 1 88 ? 1.588 -14.901 12.046 1.00 76.25 88 THR A C 1
ATOM 731 O O . THR A 1 88 ? 1.992 -15.443 13.071 1.00 76.25 88 THR A O 1
ATOM 734 N N . LYS A 1 89 ? 0.954 -15.591 11.097 1.00 80.62 89 LYS A N 1
ATOM 735 C CA . LYS A 1 89 ? 0.699 -17.026 11.158 1.00 80.62 89 LYS A CA 1
ATOM 736 C C . LYS A 1 89 ? 1.338 -17.697 9.962 1.00 80.62 89 LYS A C 1
ATOM 738 O O . LYS A 1 89 ? 1.245 -17.227 8.828 1.00 80.62 89 LYS A O 1
ATOM 743 N N . ARG A 1 90 ? 1.955 -18.848 10.216 1.00 79.06 90 ARG A N 1
ATOM 744 C CA . ARG A 1 90 ? 2.468 -19.702 9.153 1.00 79.06 90 ARG A CA 1
ATOM 745 C C . ARG A 1 90 ? 1.301 -20.154 8.276 1.00 79.06 90 ARG A C 1
ATOM 747 O O . ARG A 1 90 ? 0.387 -20.818 8.760 1.00 79.06 90 ARG A O 1
ATOM 754 N N . ALA A 1 91 ? 1.369 -19.843 6.985 1.00 77.38 91 ALA A N 1
ATOM 755 C CA . ALA A 1 91 ? 0.415 -20.371 6.023 1.00 77.38 91 ALA A CA 1
ATOM 756 C C . ALA A 1 91 ? 0.473 -21.914 5.999 1.00 77.38 91 ALA A C 1
ATOM 758 O O . ALA A 1 91 ? 1.564 -22.495 6.121 1.00 77.38 91 ALA A O 1
ATOM 759 N N . PRO A 1 92 ? -0.668 -22.603 5.817 1.00 78.06 92 PRO A N 1
ATOM 760 C CA . PRO A 1 92 ? -0.673 -24.031 5.531 1.00 78.06 92 PRO A CA 1
ATOM 761 C C . PRO A 1 92 ? 0.268 -24.351 4.364 1.00 78.06 92 PRO A C 1
ATOM 763 O O . PRO A 1 92 ? 0.434 -23.550 3.442 1.00 78.06 92 PRO A O 1
ATOM 766 N N . LYS A 1 93 ? 0.901 -25.531 4.380 1.00 74.00 93 LYS A N 1
ATOM 767 C CA . LYS A 1 93 ? 1.728 -25.961 3.245 1.00 74.00 93 LYS A CA 1
ATOM 768 C C . LYS A 1 93 ? 0.851 -26.007 1.993 1.00 74.00 93 LYS A C 1
ATOM 770 O O . LYS A 1 93 ? -0.028 -26.860 1.901 1.00 74.00 93 LYS A O 1
ATOM 775 N N . VAL A 1 94 ? 1.149 -25.156 1.014 1.00 68.19 94 VAL A N 1
ATOM 776 C CA . VAL A 1 94 ? 0.578 -25.243 -0.334 1.00 68.19 94 VAL A CA 1
ATOM 777 C C . VAL A 1 94 ? 1.175 -26.483 -1.003 1.00 68.19 94 VAL A C 1
ATOM 779 O O . VAL A 1 94 ? 2.209 -26.437 -1.659 1.00 68.19 94 VAL A O 1
ATOM 782 N N . ARG A 1 95 ? 0.590 -27.648 -0.727 1.00 56.12 95 ARG A N 1
ATOM 783 C CA . ARG A 1 95 ? 0.915 -28.929 -1.367 1.00 56.12 95 ARG A CA 1
ATOM 784 C C . ARG A 1 95 ? -0.356 -29.546 -1.941 1.00 56.12 95 ARG A C 1
ATOM 786 O O . ARG A 1 95 ? -0.627 -30.717 -1.712 1.00 56.12 95 ARG A O 1
ATOM 793 N N . SER A 1 96 ? -1.140 -28.764 -2.680 1.00 56.91 96 SER A N 1
ATOM 794 C CA . SER A 1 96 ? -2.114 -29.349 -3.604 1.00 56.91 96 SER A CA 1
ATOM 795 C C . SER A 1 96 ? -1.407 -29.569 -4.939 1.00 56.91 96 SER A C 1
ATOM 797 O O . SER A 1 96 ? -1.410 -28.704 -5.806 1.00 56.91 96 SER A O 1
ATOM 799 N N . PHE A 1 97 ? -0.719 -30.705 -5.076 1.00 60.75 97 PHE A N 1
ATOM 800 C CA . PHE A 1 97 ? -0.303 -31.202 -6.397 1.00 60.75 97 PHE A CA 1
ATOM 801 C C . PHE A 1 97 ? -1.442 -31.963 -7.092 1.00 60.75 97 PHE A C 1
ATOM 803 O O . PHE A 1 97 ? -1.320 -32.313 -8.260 1.00 60.75 97 PHE A O 1
ATOM 810 N N . SER A 1 98 ? -2.520 -32.255 -6.360 1.00 65.81 98 SER A N 1
ATOM 811 C CA . SER A 1 98 ? -3.651 -33.058 -6.822 1.00 65.81 98 SER A CA 1
ATOM 812 C C . SER A 1 98 ? -4.722 -32.245 -7.543 1.00 65.81 98 SER A C 1
ATOM 814 O O . SER A 1 98 ? -5.428 -32.816 -8.362 1.00 65.81 98 SER A O 1
ATOM 816 N N . ASP A 1 99 ? -4.840 -30.946 -7.250 1.00 69.12 99 ASP A N 1
ATOM 817 C CA . ASP A 1 99 ? -5.835 -30.069 -7.874 1.00 69.12 99 ASP A CA 1
ATOM 818 C C . ASP A 1 99 ? -5.304 -28.623 -7.937 1.00 69.12 99 ASP A C 1
ATOM 820 O O . ASP A 1 99 ? -5.564 -27.814 -7.037 1.00 69.12 99 ASP A O 1
ATOM 824 N N . PRO A 1 100 ? -4.420 -28.306 -8.901 1.00 73.25 100 PRO A N 1
ATOM 825 C CA . PRO A 1 100 ? -3.960 -26.940 -9.092 1.00 73.25 100 PRO A CA 1
ATOM 826 C C . PRO A 1 100 ? -5.112 -26.092 -9.641 1.00 73.25 100 PRO A C 1
ATOM 828 O O . PRO A 1 100 ? -5.664 -26.401 -10.695 1.00 73.25 100 PRO A O 1
ATOM 831 N N . ILE A 1 101 ? -5.434 -24.985 -8.960 1.00 77.44 101 ILE A N 1
ATOM 832 C CA . ILE A 1 101 ? -6.344 -23.967 -9.500 1.00 77.44 101 ILE A CA 1
ATOM 833 C C . ILE A 1 101 ? -5.805 -23.552 -10.872 1.00 77.44 101 ILE A C 1
ATOM 835 O O . ILE A 1 101 ? -4.632 -23.179 -10.996 1.00 77.44 101 ILE A O 1
ATOM 839 N N . SER A 1 102 ? -6.643 -23.645 -11.907 1.00 82.12 102 SER A N 1
ATOM 840 C CA . SER A 1 102 ? -6.235 -23.271 -13.260 1.00 82.12 102 SER A CA 1
ATOM 841 C C . SER A 1 102 ? -5.776 -21.819 -13.271 1.00 82.12 102 SER A C 1
ATOM 843 O O . SER A 1 102 ? -6.483 -20.932 -12.791 1.00 82.12 102 SER A O 1
ATOM 845 N N . LYS A 1 103 ? -4.599 -21.570 -13.852 1.00 84.19 103 LYS A N 1
ATOM 846 C CA . LYS A 1 103 ? -4.123 -20.203 -14.062 1.00 84.19 103 LYS A CA 1
ATOM 847 C C . LYS A 1 103 ? -5.130 -19.472 -14.941 1.00 84.19 103 LYS A C 1
ATOM 849 O O . LYS A 1 103 ? -5.519 -19.980 -15.991 1.00 84.19 103 LYS A O 1
ATOM 854 N N . GLN A 1 104 ? -5.527 -18.291 -14.499 1.00 84.75 104 GLN A N 1
ATOM 855 C CA . GLN A 1 104 ? -6.294 -17.348 -15.294 1.00 84.75 104 GLN A CA 1
ATOM 856 C C . GLN A 1 104 ? -5.384 -16.173 -15.623 1.00 84.75 104 GLN A C 1
ATOM 858 O O . GLN A 1 104 ? -4.588 -15.743 -14.786 1.00 84.75 104 GLN A O 1
ATOM 863 N N . TYR A 1 105 ? -5.476 -15.702 -16.858 1.00 87.25 105 TYR A N 1
ATOM 864 C CA . TYR A 1 105 ? -4.726 -14.557 -17.342 1.00 87.25 105 TYR A CA 1
ATOM 865 C C . TYR A 1 105 ? -5.724 -13.438 -17.578 1.00 87.25 105 TYR A C 1
ATOM 867 O O . TYR A 1 105 ? -6.766 -13.661 -18.192 1.00 87.25 105 TYR A O 1
ATOM 875 N N . TYR A 1 106 ? -5.397 -12.265 -17.060 1.00 87.00 106 TYR A N 1
ATOM 876 C CA . TYR A 1 106 ? -6.193 -11.064 -17.211 1.00 87.00 106 TYR A CA 1
ATOM 877 C C . TYR A 1 106 ? -5.287 -9.978 -17.762 1.00 87.00 106 TYR A C 1
ATOM 879 O O . TYR A 1 106 ? -4.172 -9.790 -17.263 1.00 87.00 106 TYR A O 1
ATOM 887 N N . ASP A 1 107 ? -5.772 -9.290 -18.787 1.00 91.56 107 ASP A N 1
ATOM 888 C CA . ASP A 1 107 ? -5.080 -8.137 -19.334 1.00 91.56 107 ASP A CA 1
ATOM 889 C C . ASP A 1 107 ? -5.115 -6.994 -18.321 1.00 91.56 107 ASP A C 1
ATOM 891 O O . ASP A 1 107 ? -6.078 -6.823 -17.563 1.00 91.56 107 ASP A O 1
ATOM 895 N N . TYR A 1 108 ? -4.037 -6.214 -18.295 1.00 91.25 108 TYR A N 1
ATOM 896 C CA . TYR A 1 108 ? -3.911 -5.101 -17.363 1.00 91.25 108 TYR A CA 1
ATOM 897 C C . TYR A 1 108 ? -5.010 -4.061 -17.597 1.00 91.25 108 TYR A C 1
ATOM 899 O O . TYR A 1 108 ? -5.579 -3.547 -16.638 1.00 91.25 108 TYR A O 1
ATOM 907 N N . GLU A 1 109 ? -5.344 -3.801 -18.860 1.00 92.81 109 GLU A N 1
ATOM 908 C CA . GLU A 1 109 ? -6.386 -2.864 -19.267 1.00 92.81 109 GLU A CA 1
ATOM 909 C C . GLU A 1 109 ? -7.742 -3.254 -18.671 1.00 92.81 109 GLU A C 1
ATOM 911 O O . GLU A 1 109 ? -8.402 -2.411 -18.070 1.00 92.81 109 GLU A O 1
ATOM 916 N N . ILE A 1 110 ? -8.103 -4.541 -18.732 1.00 94.12 110 ILE A N 1
ATOM 917 C CA . ILE A 1 110 ? -9.361 -5.058 -18.171 1.00 94.12 110 ILE A CA 1
ATOM 918 C C . ILE A 1 110 ? -9.397 -4.845 -16.655 1.00 94.12 110 ILE A C 1
ATOM 920 O O . ILE A 1 110 ? -10.381 -4.340 -16.117 1.00 94.12 110 ILE A O 1
ATOM 924 N N . ILE A 1 111 ? -8.320 -5.203 -15.949 1.00 92.56 111 ILE A N 1
ATOM 925 C CA . ILE A 1 111 ? -8.236 -5.009 -14.494 1.00 92.56 111 ILE A CA 1
ATOM 926 C C . ILE A 1 111 ? -8.348 -3.518 -14.143 1.00 92.56 111 ILE A C 1
ATOM 928 O O . ILE A 1 111 ? -9.058 -3.145 -13.208 1.00 92.56 111 ILE A O 1
ATOM 932 N N . ASN A 1 112 ? -7.664 -2.655 -14.892 1.00 93.12 112 ASN A N 1
ATOM 933 C CA . ASN A 1 112 ? -7.668 -1.222 -14.643 1.00 93.12 112 ASN A CA 1
ATOM 934 C C . ASN A 1 112 ? -9.044 -0.588 -14.907 1.00 93.12 112 ASN A C 1
ATOM 936 O O . ASN A 1 112 ? -9.490 0.246 -14.122 1.00 93.12 112 ASN A O 1
ATOM 940 N N . GLU A 1 113 ? -9.751 -1.008 -15.958 1.00 95.25 113 GLU A N 1
ATOM 941 C CA . GLU A 1 113 ? -11.127 -0.576 -16.234 1.00 95.25 113 GLU A CA 1
ATOM 942 C C . GLU A 1 113 ? -12.086 -0.952 -15.097 1.00 95.25 113 GLU A C 1
ATOM 944 O O . GLU A 1 113 ? -12.916 -0.130 -14.696 1.00 95.25 113 GLU A O 1
ATOM 949 N N . LEU A 1 114 ? -11.937 -2.150 -14.521 1.00 95.12 114 LEU A N 1
ATOM 950 C CA . LEU A 1 114 ? -12.707 -2.567 -13.348 1.00 95.12 114 LEU A CA 1
ATOM 951 C C . LEU A 1 114 ? -12.408 -1.674 -12.137 1.00 95.12 114 LEU A C 1
ATOM 953 O O . LEU A 1 114 ? -13.337 -1.223 -11.469 1.00 95.12 114 LEU A O 1
ATOM 957 N N . PHE A 1 115 ? -11.136 -1.347 -11.881 1.00 95.00 115 PHE A N 1
ATOM 958 C CA . PHE A 1 115 ? -10.770 -0.428 -10.799 1.00 95.00 115 PHE A CA 1
ATOM 959 C C . PHE A 1 115 ? -11.330 0.978 -11.005 1.00 95.00 115 PHE A C 1
ATOM 961 O O . PHE A 1 115 ? -11.848 1.570 -10.060 1.00 95.00 115 PHE A O 1
ATOM 968 N N . VAL A 1 116 ? -11.239 1.528 -12.217 1.00 95.31 116 VAL A N 1
ATOM 969 C CA . VAL A 1 116 ? -11.790 2.854 -12.534 1.00 95.31 116 VAL A CA 1
ATOM 970 C C . VAL A 1 116 ? -13.303 2.863 -12.333 1.00 95.31 116 VAL A C 1
ATOM 972 O O . VAL A 1 116 ? -13.825 3.777 -11.699 1.00 95.31 116 VAL A O 1
ATOM 975 N N . THR A 1 117 ? -13.988 1.824 -12.807 1.00 96.56 117 THR A N 1
ATOM 976 C CA . THR A 1 117 ? -15.440 1.674 -12.662 1.00 96.56 117 THR A CA 1
ATOM 977 C C . THR A 1 117 ? -15.848 1.595 -11.191 1.00 96.56 117 THR A C 1
ATOM 979 O O . THR A 1 117 ? -16.737 2.328 -10.764 1.00 96.56 117 THR A O 1
ATOM 982 N N . ALA A 1 118 ? -15.157 0.777 -10.391 1.00 96.56 118 ALA A N 1
ATOM 983 C CA . ALA A 1 118 ? -15.419 0.645 -8.959 1.00 96.56 118 ALA A CA 1
ATOM 984 C C . ALA A 1 118 ? -15.231 1.975 -8.209 1.00 96.56 118 ALA A C 1
ATOM 986 O O . ALA A 1 118 ? -16.048 2.339 -7.367 1.00 96.56 118 ALA A O 1
ATOM 987 N N . LYS A 1 119 ? -14.189 2.745 -8.551 1.00 95.69 119 LYS A N 1
ATOM 988 C CA . LYS A 1 119 ? -13.958 4.079 -7.971 1.00 95.69 119 LYS A CA 1
ATOM 989 C C . LYS A 1 119 ? -15.041 5.086 -8.359 1.00 95.69 119 LYS A C 1
ATOM 991 O O . LYS A 1 119 ? -15.436 5.888 -7.526 1.00 95.69 119 LYS A O 1
ATOM 996 N N . GLN A 1 120 ? -15.509 5.062 -9.608 1.00 95.06 120 GLN A N 1
ATOM 997 C CA . GLN A 1 120 ? -16.530 5.994 -10.105 1.00 95.06 120 GLN A CA 1
ATOM 998 C C . GLN A 1 120 ? -17.929 5.700 -9.555 1.00 95.06 120 GLN A C 1
ATOM 1000 O O . GLN A 1 120 ? -18.694 6.630 -9.311 1.00 95.06 120 GLN A O 1
ATOM 1005 N N . ASN A 1 121 ? -18.263 4.421 -9.380 1.00 94.31 121 ASN A N 1
ATOM 1006 C CA . ASN A 1 121 ? -19.555 3.988 -8.847 1.00 94.31 121 ASN A CA 1
ATOM 1007 C C . ASN A 1 121 ? -19.590 3.972 -7.313 1.00 94.31 121 ASN A C 1
ATOM 1009 O O . ASN A 1 121 ? -20.668 3.927 -6.719 1.00 94.31 121 ASN A O 1
ATOM 1013 N N . GLY A 1 122 ? -18.417 3.975 -6.680 1.00 92.31 122 GLY A N 1
ATOM 1014 C CA . GLY A 1 122 ? -18.259 3.997 -5.238 1.00 92.31 122 GLY A CA 1
ATOM 1015 C C . GLY A 1 122 ? -18.855 5.247 -4.597 1.00 92.31 122 GLY A C 1
ATOM 1016 O O . GLY A 1 122 ? -18.831 6.338 -5.161 1.00 92.31 122 GLY A O 1
ATOM 1017 N N . SER A 1 123 ? -19.398 5.079 -3.394 1.00 93.19 123 SER A N 1
ATOM 1018 C CA . SER A 1 123 ? -20.039 6.155 -2.628 1.00 93.19 123 SER A CA 1
ATOM 1019 C C . SER A 1 123 ? -19.391 6.390 -1.267 1.00 93.19 123 SER A C 1
ATOM 1021 O O . SER A 1 123 ? -19.923 7.166 -0.474 1.00 93.19 123 SER A O 1
ATOM 1023 N N . PHE A 1 124 ? -18.321 5.659 -0.940 1.00 96.00 124 PHE A N 1
ATOM 1024 C CA . PHE A 1 124 ? -17.617 5.867 0.315 1.00 96.00 124 PHE A CA 1
ATOM 1025 C C . PHE A 1 124 ? -16.892 7.212 0.272 1.00 96.00 124 PHE A C 1
ATOM 1027 O O . PHE A 1 124 ? -16.253 7.523 -0.727 1.00 96.00 124 PHE A O 1
ATOM 1034 N N . ASP A 1 125 ? -16.996 7.976 1.355 1.00 94.62 125 ASP A N 1
ATOM 1035 C CA . ASP A 1 125 ? -16.380 9.291 1.512 1.00 94.62 125 ASP A CA 1
ATOM 1036 C C . ASP A 1 125 ? -15.496 9.259 2.761 1.00 94.62 125 ASP A C 1
ATOM 1038 O O . ASP A 1 125 ? -15.977 9.234 3.903 1.00 94.62 125 ASP A O 1
ATOM 1042 N N . ALA A 1 126 ? -14.182 9.214 2.537 1.00 94.00 126 ALA A N 1
ATOM 1043 C CA . ALA A 1 126 ? -13.214 9.125 3.623 1.00 94.00 126 ALA A CA 1
ATOM 1044 C C . ALA A 1 126 ? -13.155 10.417 4.455 1.00 94.00 126 ALA A C 1
ATOM 1046 O O . ALA A 1 126 ? -12.916 10.352 5.662 1.00 94.00 126 ALA A O 1
ATOM 1047 N N . GLU A 1 127 ? -13.380 11.579 3.833 1.00 92.56 127 GLU A N 1
ATOM 1048 C CA . GLU A 1 127 ? -13.310 12.889 4.486 1.00 92.56 127 GLU A CA 1
ATOM 1049 C C . GLU A 1 127 ? -14.489 13.106 5.436 1.00 92.56 127 GLU A C 1
ATOM 1051 O O . GLU A 1 127 ? -14.334 13.738 6.481 1.00 92.56 127 GLU A O 1
ATOM 1056 N N . ASN A 1 128 ? -15.664 12.557 5.122 1.00 93.62 128 ASN A N 1
ATOM 1057 C CA . ASN A 1 128 ? -16.850 12.689 5.966 1.00 93.62 128 ASN A CA 1
ATOM 1058 C C . ASN A 1 128 ? -17.063 11.544 6.962 1.00 93.62 128 ASN A C 1
ATOM 1060 O O . ASN A 1 128 ? -17.865 11.703 7.884 1.00 93.62 128 ASN A O 1
ATOM 1064 N N . SER A 1 129 ? -16.302 10.454 6.864 1.00 95.06 129 SER A N 1
ATOM 1065 C CA . SER A 1 129 ? -16.390 9.322 7.791 1.00 95.06 129 SER A CA 1
ATOM 1066 C C . SER A 1 129 ? -15.992 9.691 9.231 1.00 95.06 129 SER A C 1
ATOM 1068 O O . SER A 1 129 ? -14.859 10.092 9.511 1.00 95.06 129 SER A O 1
ATOM 1070 N N . GLU A 1 130 ? -16.916 9.507 10.181 1.00 94.00 130 GLU A N 1
ATOM 1071 C CA . GLU A 1 130 ? -16.663 9.725 11.616 1.00 94.00 130 GLU A CA 1
ATOM 1072 C C . GLU A 1 130 ? -15.588 8.781 12.171 1.00 94.00 130 GLU A C 1
ATOM 1074 O O . GLU A 1 130 ? -14.788 9.178 13.024 1.00 94.00 130 GLU A O 1
ATOM 1079 N N . LEU A 1 131 ? -15.534 7.548 11.659 1.00 93.88 131 LEU A N 1
ATOM 1080 C CA . LEU A 1 131 ? -14.533 6.555 12.040 1.00 93.88 131 LEU A CA 1
ATOM 1081 C C . LEU A 1 131 ? -13.128 7.024 11.643 1.00 93.88 131 LEU A C 1
ATOM 1083 O O . LEU A 1 131 ? -12.234 7.056 12.485 1.00 93.88 131 LEU A O 1
ATOM 1087 N N . ILE A 1 132 ? -12.947 7.464 10.394 1.00 95.06 132 ILE A N 1
ATOM 1088 C CA . ILE A 1 132 ? -11.656 7.962 9.894 1.00 95.06 132 ILE A CA 1
ATOM 1089 C C . ILE A 1 132 ? -11.189 9.181 10.701 1.00 95.06 132 ILE A C 1
ATOM 1091 O O . ILE A 1 132 ? -10.046 9.200 11.158 1.00 95.06 132 ILE A O 1
ATOM 1095 N N . LYS A 1 133 ? -12.083 10.144 10.970 1.00 94.38 133 LYS A N 1
ATOM 1096 C CA . LYS A 1 133 ? -11.784 11.319 11.814 1.00 94.38 133 LYS A CA 1
ATOM 1097 C C . LYS A 1 133 ? -11.363 10.930 13.229 1.00 94.38 133 LYS A C 1
ATOM 1099 O O . LYS A 1 133 ? -10.413 11.489 13.771 1.00 94.38 133 LYS A O 1
ATOM 1104 N N . SER A 1 134 ? -12.059 9.966 13.831 1.00 93.94 134 SER A N 1
ATOM 1105 C CA . SER A 1 134 ? -11.754 9.493 15.187 1.00 93.94 134 SER A CA 1
ATOM 1106 C C . SER A 1 134 ? -10.360 8.869 15.265 1.00 93.94 134 SER A C 1
ATOM 1108 O O . SER A 1 134 ? -9.632 9.102 16.228 1.00 93.94 134 SER A O 1
ATOM 1110 N N . ILE A 1 135 ? -9.962 8.122 14.235 1.00 93.69 135 ILE A N 1
ATOM 1111 C CA . ILE A 1 135 ? -8.644 7.480 14.165 1.00 93.69 135 ILE A CA 1
ATOM 1112 C C . ILE A 1 135 ? -7.547 8.504 13.891 1.00 93.69 135 ILE A C 1
ATOM 1114 O O . ILE A 1 135 ? -6.476 8.415 14.484 1.00 93.69 135 ILE A O 1
ATOM 1118 N N 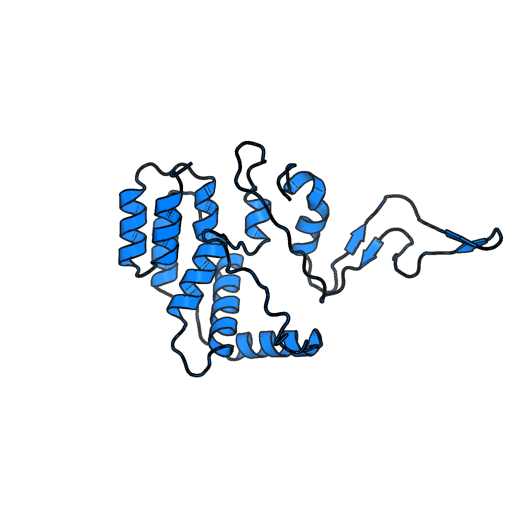. GLU A 1 136 ? -7.797 9.499 13.042 1.00 93.44 136 GLU A N 1
ATOM 1119 C CA . GLU A 1 136 ? -6.847 10.593 12.841 1.00 93.44 136 GLU A CA 1
ATOM 1120 C C . GLU A 1 136 ? -6.561 11.328 14.161 1.00 93.44 136 GLU A C 1
ATOM 1122 O O . GLU A 1 136 ? -5.400 11.555 14.502 1.00 93.44 136 GLU A O 1
ATOM 1127 N N . ILE A 1 137 ? -7.596 11.619 14.958 1.00 93.56 137 ILE A N 1
ATOM 1128 C CA . ILE A 1 137 ? -7.438 12.220 16.292 1.00 93.56 137 ILE A CA 1
ATOM 1129 C C . ILE A 1 137 ? -6.654 11.290 17.228 1.00 93.56 137 ILE A C 1
ATOM 1131 O O . ILE A 1 137 ? -5.759 11.752 17.938 1.00 93.56 137 ILE A O 1
ATOM 1135 N N . LEU A 1 138 ? -6.967 9.990 17.222 1.00 93.56 138 LEU A N 1
ATOM 1136 C CA . LEU A 1 138 ? -6.282 8.985 18.039 1.00 93.56 138 LEU A CA 1
ATOM 1137 C C . LEU A 1 138 ? -4.783 8.904 17.717 1.00 93.56 138 LEU A C 1
ATOM 1139 O O . LEU A 1 138 ? -3.967 8.703 18.615 1.00 93.56 138 LEU A O 1
ATOM 1143 N N . LEU A 1 139 ? -4.419 9.072 16.443 1.00 92.62 139 LEU A N 1
ATOM 1144 C CA . LEU A 1 139 ? -3.049 8.913 15.958 1.00 92.62 139 LEU A CA 1
ATOM 1145 C C . LEU A 1 139 ? -2.247 10.218 15.868 1.00 92.62 139 LEU A C 1
ATOM 1147 O O . LEU A 1 139 ? -1.019 10.172 15.731 1.00 92.62 139 LEU A O 1
ATOM 1151 N N . ALA A 1 140 ? -2.897 11.372 16.026 1.00 91.56 140 ALA A N 1
ATOM 1152 C CA . ALA A 1 140 ? -2.251 12.681 16.034 1.00 91.56 140 ALA A CA 1
ATOM 1153 C C . ALA A 1 140 ? -1.058 12.797 17.014 1.00 91.56 140 ALA A C 1
ATOM 1155 O O . ALA A 1 140 ? -0.032 13.350 16.605 1.00 91.56 140 ALA A O 1
ATOM 1156 N N . PRO A 1 141 ? -1.095 12.241 18.250 1.00 91.94 141 PRO A N 1
ATOM 1157 C CA . PRO A 1 141 ? 0.049 12.274 19.171 1.00 91.94 141 PRO A CA 1
ATOM 1158 C C . PRO A 1 141 ? 1.325 11.609 18.628 1.00 91.94 141 PRO A C 1
ATOM 1160 O O . PRO A 1 141 ? 2.423 11.949 19.061 1.00 91.94 141 PRO A O 1
ATOM 1163 N N . PHE A 1 142 ? 1.207 10.702 17.652 1.00 89.19 142 PHE A N 1
ATOM 1164 C CA . PHE A 1 142 ? 2.333 9.989 17.035 1.00 89.19 142 PHE A CA 1
ATOM 1165 C C . PHE A 1 142 ? 2.878 10.684 15.773 1.00 89.19 142 PHE A C 1
ATOM 1167 O O . PHE A 1 142 ? 3.725 10.128 15.058 1.00 89.19 142 PHE A O 1
ATOM 1174 N N . ASN A 1 143 ? 2.413 11.909 15.494 1.00 87.19 143 ASN A N 1
ATOM 1175 C CA . ASN A 1 143 ? 2.665 12.653 14.258 1.00 87.19 143 ASN A CA 1
ATOM 1176 C C . ASN A 1 143 ? 2.218 11.882 13.005 1.00 87.19 143 ASN A C 1
ATOM 1178 O O . ASN A 1 143 ? 2.907 11.885 11.983 1.00 87.19 143 ASN A O 1
ATOM 1182 N N . ILE A 1 144 ? 1.079 11.194 13.097 1.00 87.75 144 ILE A N 1
ATOM 1183 C CA . ILE A 1 144 ? 0.433 10.525 11.969 1.00 87.75 144 ILE A CA 1
ATOM 1184 C C . ILE A 1 144 ? -0.826 11.328 11.632 1.00 87.75 144 ILE A C 1
ATOM 1186 O O . ILE A 1 144 ? -1.776 11.340 12.407 1.00 87.75 144 ILE A O 1
ATOM 1190 N N . SER A 1 145 ? -0.817 12.009 10.487 1.00 85.31 145 SER A N 1
ATOM 1191 C CA . SER A 1 145 ? -1.950 12.790 9.975 1.00 85.31 145 SER A CA 1
ATOM 1192 C C . SER A 1 145 ? -2.411 12.273 8.617 1.00 85.31 145 SER A C 1
ATOM 1194 O O . SER A 1 145 ? -1.628 11.682 7.861 1.00 85.31 145 SER A O 1
ATOM 1196 N N . PHE A 1 146 ? -3.693 12.464 8.300 1.00 89.06 146 PHE A N 1
ATOM 1197 C CA . PHE A 1 146 ? -4.291 11.934 7.077 1.00 89.06 146 PHE A CA 1
ATOM 1198 C C . PHE A 1 146 ? -4.360 13.046 6.035 1.00 89.06 146 PHE A C 1
ATOM 1200 O O . PHE A 1 146 ? -5.377 13.694 5.827 1.00 89.06 146 PHE A O 1
ATOM 1207 N N . GLY A 1 147 ? -3.245 13.278 5.341 1.00 86.94 147 GLY A N 1
ATOM 1208 C CA . GLY A 1 147 ? -3.255 14.185 4.192 1.00 86.94 147 GLY A CA 1
ATOM 1209 C C . GLY A 1 147 ? -4.156 13.673 3.057 1.00 86.94 147 GLY A C 1
ATOM 1210 O O . GLY A 1 147 ? -4.437 12.477 2.965 1.00 86.94 147 GLY A O 1
ATOM 1211 N N . ASN A 1 148 ? -4.511 14.556 2.117 1.00 89.19 148 ASN A N 1
ATOM 1212 C CA . ASN A 1 148 ? -5.398 14.257 0.975 1.00 89.19 148 ASN A CA 1
ATOM 1213 C C . ASN A 1 148 ? -5.034 12.974 0.210 1.00 89.19 148 ASN A C 1
ATOM 1215 O O . ASN A 1 148 ? -5.907 12.262 -0.278 1.00 89.19 148 ASN A O 1
ATOM 1219 N N . ARG A 1 149 ? -3.736 12.657 0.107 1.00 87.19 149 ARG A N 1
ATOM 1220 C CA . ARG A 1 149 ? -3.265 11.425 -0.538 1.00 87.19 149 ARG A CA 1
ATOM 1221 C C . ARG A 1 149 ? -3.731 10.170 0.201 1.00 87.19 149 ARG A C 1
ATOM 1223 O O . ARG A 1 149 ? -4.131 9.216 -0.453 1.00 87.19 149 ARG A O 1
ATOM 1230 N N . ILE A 1 150 ? -3.646 10.160 1.530 1.00 89.62 150 ILE A N 1
ATOM 1231 C CA . ILE A 1 150 ? -4.056 9.016 2.352 1.00 89.62 150 ILE A CA 1
ATOM 1232 C C . ILE A 1 150 ? -5.576 8.875 2.296 1.00 89.62 150 ILE A C 1
ATOM 1234 O O . ILE A 1 150 ? -6.054 7.778 2.034 1.00 89.62 150 ILE A O 1
ATOM 1238 N N . LEU A 1 151 ? -6.322 9.976 2.438 1.00 93.50 151 LEU A N 1
ATOM 1239 C CA . LEU A 1 151 ? -7.786 9.960 2.339 1.00 93.50 151 LEU A CA 1
ATOM 1240 C C . LEU A 1 151 ? -8.258 9.402 0.993 1.00 93.50 151 LEU A C 1
ATOM 1242 O O . LEU A 1 151 ? -9.033 8.451 0.967 1.00 93.50 151 LEU A O 1
ATOM 1246 N N . LYS A 1 152 ? -7.694 9.891 -0.120 1.00 93.06 152 LYS A N 1
ATOM 1247 C CA . LYS A 1 152 ? -7.997 9.362 -1.456 1.00 93.06 152 LYS A CA 1
ATOM 1248 C C . LYS A 1 152 ? -7.658 7.873 -1.593 1.00 93.06 152 LYS A C 1
ATOM 1250 O O . LYS A 1 152 ? -8.379 7.140 -2.254 1.00 93.06 152 LYS A O 1
ATOM 1255 N N . GLN A 1 153 ? -6.565 7.408 -0.985 1.00 92.75 153 GLN A N 1
ATOM 1256 C CA . GLN A 1 153 ? -6.202 5.986 -1.005 1.00 92.75 153 GLN A CA 1
ATOM 1257 C C . GLN A 1 153 ? -7.167 5.121 -0.189 1.00 92.75 153 GLN A C 1
ATOM 1259 O O . GLN A 1 153 ? -7.465 4.007 -0.611 1.00 92.75 153 GLN A O 1
ATOM 1264 N N . ILE A 1 154 ? -7.637 5.616 0.959 1.00 95.44 154 ILE A N 1
ATOM 1265 C CA . ILE A 1 154 ? -8.669 4.950 1.760 1.00 95.44 154 ILE A CA 1
ATOM 1266 C C . ILE A 1 154 ? -9.953 4.849 0.938 1.00 95.44 154 ILE A C 1
ATOM 1268 O O . ILE A 1 154 ? -10.510 3.763 0.820 1.00 95.44 154 ILE A O 1
ATOM 1272 N N . GLU A 1 155 ? -10.368 5.946 0.310 1.00 96.31 155 GLU A N 1
ATOM 1273 C CA . GLU A 1 155 ? -11.567 5.996 -0.521 1.00 96.31 155 GLU A CA 1
ATOM 1274 C C . GLU A 1 155 ? -11.505 5.041 -1.716 1.00 96.31 155 GLU A C 1
ATOM 1276 O O . GLU A 1 155 ? -12.367 4.172 -1.868 1.00 96.31 155 GLU A O 1
ATOM 1281 N N . ASP A 1 156 ? -10.438 5.138 -2.514 1.00 95.88 156 ASP A N 1
ATOM 1282 C CA . ASP A 1 156 ? -10.197 4.257 -3.653 1.00 95.88 156 ASP A CA 1
A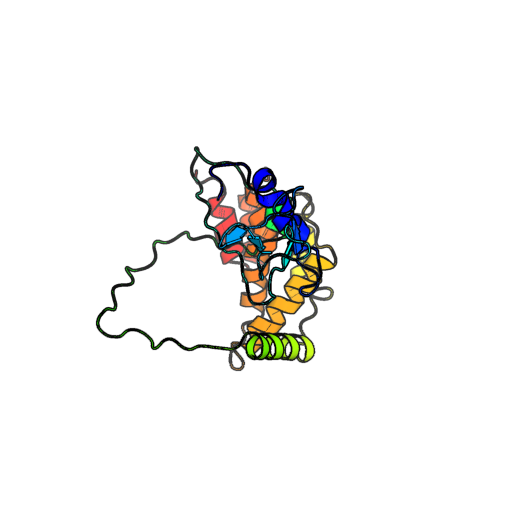TOM 1283 C C . ASP A 1 156 ? -10.204 2.781 -3.221 1.00 95.88 156 ASP A C 1
ATOM 1285 O O . ASP A 1 156 ? -10.809 1.942 -3.888 1.00 95.88 156 ASP A O 1
ATOM 1289 N N . PHE A 1 157 ? -9.537 2.452 -2.108 1.00 96.62 157 PHE A N 1
ATOM 1290 C CA . PHE A 1 157 ? -9.447 1.078 -1.618 1.00 96.62 157 PHE A CA 1
ATOM 1291 C C . PHE A 1 157 ? -10.803 0.541 -1.164 1.00 96.62 157 PHE A C 1
ATOM 1293 O O . PHE A 1 157 ? -11.172 -0.560 -1.562 1.00 96.62 157 PHE A O 1
ATOM 1300 N N . VAL A 1 158 ? -11.545 1.295 -0.347 1.00 97.06 158 VAL A N 1
ATOM 1301 C CA . VAL A 1 158 ? -12.837 0.850 0.194 1.00 97.06 158 VAL A CA 1
ATOM 1302 C C . VAL A 1 158 ? -13.845 0.637 -0.933 1.00 97.06 158 VAL A C 1
ATOM 1304 O O . VAL A 1 158 ? -14.506 -0.400 -0.969 1.00 97.06 158 VAL A O 1
ATOM 1307 N N . ASN A 1 159 ? -13.908 1.558 -1.897 1.00 97.12 159 ASN A N 1
ATOM 1308 C CA . ASN A 1 159 ? -14.799 1.431 -3.049 1.00 97.12 159 ASN A CA 1
ATOM 1309 C C . ASN A 1 159 ? -14.441 0.214 -3.926 1.00 97.12 159 ASN A C 1
ATOM 1311 O O . ASN A 1 159 ? -15.327 -0.566 -4.274 1.00 97.12 159 ASN A O 1
ATOM 1315 N N . ILE A 1 160 ? -13.151 -0.020 -4.208 1.00 97.12 160 ILE A N 1
ATOM 1316 C CA . ILE A 1 160 ? -12.703 -1.224 -4.937 1.00 97.12 160 ILE A CA 1
ATOM 1317 C C . ILE A 1 160 ? -13.017 -2.504 -4.155 1.00 97.12 160 ILE A C 1
ATOM 1319 O O . ILE A 1 160 ? -13.452 -3.496 -4.741 1.00 97.12 160 ILE A O 1
ATOM 1323 N N . TYR A 1 161 ? -12.795 -2.504 -2.839 1.00 96.81 161 TYR A N 1
ATOM 1324 C CA . TYR A 1 161 ? -13.017 -3.679 -2.003 1.00 96.81 161 TYR A CA 1
ATOM 1325 C C . TYR A 1 161 ? -14.499 -4.061 -1.980 1.00 96.81 161 TYR A C 1
ATOM 1327 O O . TYR A 1 161 ? -14.820 -5.227 -2.175 1.00 96.81 161 TYR A O 1
ATOM 1335 N N . LYS A 1 162 ? -15.408 -3.090 -1.827 1.00 96.19 162 LYS A N 1
ATOM 1336 C CA . LYS A 1 162 ? -16.861 -3.331 -1.860 1.00 96.19 162 LYS A CA 1
ATOM 1337 C C . LYS A 1 162 ? -17.320 -3.948 -3.184 1.00 96.19 162 LYS A C 1
ATOM 1339 O O . LYS A 1 162 ? -18.109 -4.886 -3.166 1.00 96.19 162 LYS A O 1
ATOM 1344 N N . GLU A 1 163 ? -16.778 -3.495 -4.313 1.00 95.62 163 GLU A N 1
ATOM 1345 C CA . GLU A 1 163 ? -17.113 -4.055 -5.632 1.00 95.62 163 GLU A CA 1
ATOM 1346 C C . GLU A 1 163 ? -16.652 -5.517 -5.791 1.00 95.62 163 GLU A C 1
ATOM 1348 O O . GLU A 1 163 ? -17.279 -6.298 -6.504 1.00 95.62 163 GLU A O 1
ATOM 1353 N N . CYS A 1 164 ? -15.594 -5.933 -5.082 1.00 94.31 164 CYS A N 1
ATOM 1354 C CA . CYS A 1 164 ? -15.166 -7.337 -5.057 1.00 94.31 164 CYS A CA 1
ATOM 1355 C C . CYS A 1 164 ? -16.163 -8.257 -4.326 1.00 94.31 164 CYS A C 1
ATOM 1357 O O . CYS A 1 164 ? -16.145 -9.468 -4.555 1.00 94.31 164 CYS A O 1
ATOM 1359 N N . PHE A 1 165 ? -17.023 -7.704 -3.462 1.00 95.50 165 PHE A N 1
ATOM 1360 C CA . PHE A 1 165 ? -17.963 -8.447 -2.617 1.00 95.50 165 PHE A CA 1
ATOM 1361 C C . PHE A 1 165 ? -19.375 -7.828 -2.670 1.00 95.50 165 PHE A C 1
ATOM 1363 O O . PHE A 1 165 ? -19.896 -7.372 -1.654 1.00 95.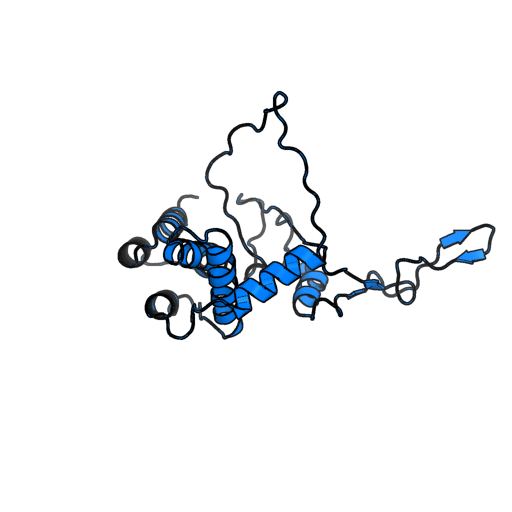50 165 PHE A O 1
ATOM 1370 N N . PRO A 1 166 ? -20.054 -7.839 -3.834 1.00 90.12 166 PRO A N 1
ATOM 1371 C CA . PRO A 1 166 ? -21.292 -7.076 -4.050 1.00 90.12 166 PRO A CA 1
ATOM 1372 C C . PRO A 1 166 ? -22.487 -7.530 -3.193 1.00 90.12 166 PRO A C 1
ATOM 1374 O O . PRO A 1 166 ? -23.494 -6.831 -3.120 1.00 90.12 166 PRO A O 1
ATOM 1377 N N . ASN A 1 167 ? -22.400 -8.706 -2.565 1.00 93.38 167 ASN A N 1
ATOM 1378 C CA . ASN A 1 167 ? -23.465 -9.286 -1.743 1.00 93.38 167 ASN A CA 1
ATOM 1379 C C . ASN A 1 167 ? -23.143 -9.271 -0.239 1.00 93.38 167 ASN A C 1
ATOM 1381 O O . ASN A 1 167 ? -23.874 -9.887 0.538 1.00 93.38 167 ASN A O 1
ATOM 1385 N N . GLU A 1 168 ? -22.053 -8.622 0.174 1.00 94.56 168 GLU A N 1
ATOM 1386 C CA . GLU A 1 168 ? -21.574 -8.619 1.557 1.00 94.56 168 GLU A CA 1
ATOM 1387 C C . GLU A 1 168 ? -21.344 -7.182 2.043 1.00 94.56 168 GLU A C 1
ATOM 1389 O O . GLU A 1 168 ? -20.857 -6.326 1.305 1.00 94.56 168 GLU A O 1
ATOM 1394 N N . ASP A 1 169 ? -21.686 -6.905 3.304 1.00 92.94 169 ASP A N 1
ATOM 1395 C CA . ASP A 1 169 ? -21.357 -5.627 3.938 1.00 92.94 169 ASP A CA 1
ATOM 1396 C C . ASP A 1 169 ? -19.925 -5.673 4.482 1.00 92.94 169 ASP A C 1
ATOM 1398 O O . ASP A 1 169 ? -19.671 -6.068 5.620 1.00 92.94 169 ASP A O 1
ATOM 1402 N N . VAL A 1 170 ? -18.979 -5.323 3.612 1.00 95.75 170 VAL A N 1
ATOM 1403 C CA . VAL A 1 170 ? -17.534 -5.406 3.871 1.00 95.75 170 VAL A CA 1
ATOM 1404 C C . VAL A 1 170 ? -16.874 -4.046 4.098 1.00 95.75 170 VAL A C 1
ATOM 1406 O O . VAL A 1 170 ? -15.649 -3.953 4.138 1.00 95.75 170 VAL A O 1
ATOM 1409 N N . GLU A 1 171 ? -17.649 -2.967 4.232 1.00 95.12 171 GLU A N 1
ATOM 1410 C CA . GLU A 1 171 ? -17.092 -1.612 4.328 1.00 95.12 171 GLU A CA 1
ATOM 1411 C C . GLU A 1 171 ? -16.186 -1.452 5.557 1.00 95.12 171 GLU A C 1
ATOM 1413 O O . GLU A 1 171 ? -15.053 -0.986 5.436 1.00 95.12 171 GLU A O 1
ATOM 1418 N N . SER A 1 172 ? -16.645 -1.912 6.724 1.00 93.50 172 SER A N 1
ATOM 1419 C CA . SER A 1 172 ? -15.863 -1.833 7.966 1.00 93.50 172 SER A CA 1
ATOM 1420 C C . SER A 1 172 ? -14.576 -2.663 7.888 1.00 93.50 172 SER A C 1
ATOM 1422 O O . SER A 1 172 ? -13.519 -2.205 8.320 1.00 93.50 172 SER A O 1
ATOM 1424 N N . GLU A 1 173 ? -14.635 -3.849 7.271 1.00 95.00 173 GLU A N 1
ATOM 1425 C CA . GLU A 1 173 ? -13.457 -4.694 7.033 1.00 95.00 173 GLU A CA 1
ATOM 1426 C C . GLU A 1 173 ? -12.468 -4.013 6.076 1.00 95.00 173 GLU A C 1
ATOM 1428 O O . GLU A 1 173 ? -11.256 -4.031 6.306 1.00 95.00 173 GLU A O 1
ATOM 1433 N N . ALA A 1 174 ? -12.972 -3.390 5.007 1.00 95.94 174 ALA A N 1
ATOM 1434 C CA . ALA A 1 174 ? -12.150 -2.678 4.041 1.00 95.94 174 ALA A CA 1
ATOM 1435 C C . ALA A 1 174 ? -11.425 -1.493 4.692 1.00 95.94 174 ALA A C 1
ATOM 1437 O O . ALA A 1 174 ? -10.212 -1.352 4.512 1.00 95.94 174 ALA A O 1
ATOM 1438 N N . ILE A 1 175 ? -12.148 -0.689 5.483 1.00 96.31 175 ILE A N 1
ATOM 1439 C CA . ILE A 1 175 ? -11.594 0.433 6.251 1.00 96.31 175 ILE A CA 1
ATOM 1440 C C . ILE A 1 175 ? -10.495 -0.068 7.188 1.00 96.31 175 ILE A C 1
ATOM 1442 O O . ILE A 1 175 ? -9.380 0.454 7.174 1.00 96.31 175 ILE A O 1
ATOM 1446 N N . GLU A 1 176 ? -10.772 -1.114 7.963 1.00 95.69 176 GLU A N 1
ATOM 1447 C CA . GLU A 1 176 ? -9.792 -1.671 8.885 1.00 95.69 176 GLU A CA 1
ATOM 1448 C C . GLU A 1 176 ? -8.521 -2.147 8.162 1.00 95.69 176 GLU A C 1
ATOM 1450 O O . GLU A 1 176 ? -7.405 -1.824 8.580 1.00 95.69 176 GLU A O 1
ATOM 1455 N N . LYS A 1 177 ? -8.661 -2.864 7.042 1.00 94.94 177 LYS A N 1
ATOM 1456 C CA . LYS A 1 177 ? -7.516 -3.379 6.278 1.00 94.94 177 LYS A CA 1
ATOM 1457 C C . LYS A 1 177 ? -6.634 -2.273 5.715 1.00 94.94 177 LYS A C 1
ATOM 1459 O O . LYS A 1 177 ? -5.405 -2.379 5.797 1.00 94.94 177 LYS A O 1
ATOM 1464 N N . ILE A 1 178 ? -7.223 -1.222 5.140 1.00 95.00 178 ILE A N 1
ATOM 1465 C CA . ILE A 1 178 ? -6.427 -0.123 4.583 1.00 95.00 178 ILE A CA 1
ATOM 1466 C C . ILE A 1 178 ? -5.735 0.677 5.683 1.00 95.00 178 ILE A C 1
ATOM 1468 O O . ILE A 1 178 ? -4.555 1.002 5.542 1.00 95.00 178 ILE A O 1
ATOM 1472 N N . LEU A 1 179 ? -6.417 0.922 6.803 1.00 93.94 179 LEU A N 1
ATOM 1473 C CA . LEU A 1 179 ? -5.831 1.595 7.957 1.00 93.94 179 LEU A CA 1
ATOM 1474 C C . LEU A 1 179 ? -4.675 0.792 8.538 1.00 93.94 179 LEU A C 1
ATOM 1476 O O . LEU A 1 179 ? -3.600 1.354 8.751 1.00 93.94 179 LEU A O 1
ATOM 1480 N N . LEU A 1 180 ? -4.850 -0.518 8.718 1.00 92.94 180 LEU A N 1
ATOM 1481 C CA . LEU A 1 180 ? -3.786 -1.394 9.188 1.00 92.94 180 LEU A CA 1
ATOM 1482 C C . LEU A 1 180 ? -2.558 -1.313 8.271 1.00 92.94 180 LEU A C 1
ATOM 1484 O O . LEU A 1 180 ? -1.440 -1.118 8.742 1.00 92.94 180 LEU A O 1
ATOM 1488 N N . SER A 1 181 ? -2.776 -1.411 6.957 1.00 91.38 181 SER A N 1
ATOM 1489 C CA . SER A 1 181 ? -1.708 -1.460 5.954 1.00 91.38 181 SER A CA 1
ATOM 1490 C C . SER A 1 181 ? -0.963 -0.132 5.764 1.00 91.38 181 SER A C 1
ATOM 1492 O O . SER A 1 181 ? 0.249 -0.142 5.523 1.00 91.38 181 SER A O 1
ATOM 1494 N N . LYS A 1 182 ? -1.668 1.007 5.828 1.00 88.81 182 LYS A N 1
ATOM 1495 C CA . LYS A 1 182 ? -1.127 2.334 5.473 1.00 88.81 182 LYS A CA 1
ATOM 1496 C C . LYS A 1 182 ? -0.825 3.242 6.651 1.00 88.81 182 LYS A C 1
ATOM 1498 O O . LYS A 1 182 ? 0.038 4.112 6.536 1.00 88.81 182 LYS A O 1
ATOM 1503 N N . VAL A 1 183 ? -1.556 3.082 7.745 1.00 90.62 183 VAL A N 1
ATOM 1504 C CA . VAL A 1 183 ? -1.558 4.041 8.846 1.00 90.62 183 VAL A CA 1
ATOM 1505 C C . VAL A 1 183 ? -1.018 3.391 10.109 1.00 90.62 183 VAL A C 1
ATOM 1507 O O . VAL A 1 183 ? 0.037 3.792 10.591 1.00 90.62 183 VAL A O 1
ATOM 1510 N N . VAL A 1 184 ? -1.704 2.369 10.620 1.00 91.19 184 VAL A N 1
ATOM 1511 C CA . VAL A 1 184 ? -1.374 1.735 11.904 1.00 91.19 184 VAL A CA 1
ATOM 1512 C C . VAL A 1 184 ? -0.002 1.063 11.838 1.00 91.19 184 VAL A C 1
ATOM 1514 O O . VAL A 1 184 ? 0.753 1.152 12.798 1.00 91.19 184 VAL A O 1
ATOM 1517 N N . ALA A 1 185 ? 0.392 0.514 10.682 1.00 87.94 185 ALA A N 1
ATOM 1518 C CA . ALA A 1 185 ? 1.738 -0.024 10.469 1.00 87.94 185 ALA A CA 1
ATOM 1519 C C . ALA A 1 185 ? 2.872 0.975 10.782 1.00 87.94 185 ALA A C 1
ATOM 1521 O O . ALA A 1 185 ? 3.957 0.555 11.168 1.00 87.94 185 ALA A O 1
ATOM 1522 N N . LYS A 1 186 ? 2.638 2.291 10.676 1.00 86.75 186 LYS A N 1
ATOM 1523 C CA . LYS A 1 186 ? 3.651 3.313 11.001 1.00 86.75 186 LYS A CA 1
ATOM 1524 C C . LYS A 1 186 ? 3.958 3.404 12.493 1.00 86.75 186 LYS A C 1
ATOM 1526 O O . LYS A 1 186 ? 4.993 3.950 12.860 1.00 86.75 186 LYS A O 1
ATOM 1531 N N . LEU A 1 187 ? 3.079 2.892 13.353 1.00 88.50 187 LEU A N 1
ATOM 1532 C CA . LEU A 1 187 ? 3.311 2.849 14.796 1.00 88.50 187 LEU A CA 1
ATOM 1533 C C . LEU A 1 187 ? 4.449 1.899 15.178 1.00 88.50 187 LEU A C 1
ATOM 1535 O O . LEU A 1 187 ? 5.021 2.060 16.245 1.00 88.50 187 LEU A O 1
ATOM 1539 N N . GLU A 1 188 ? 4.835 0.985 14.283 1.00 82.12 188 GLU A N 1
ATOM 1540 C CA . GLU A 1 188 ? 5.959 0.057 14.467 1.00 82.12 188 GLU A CA 1
ATOM 1541 C C . GLU A 1 188 ? 7.288 0.760 14.768 1.00 82.12 188 GLU A C 1
ATOM 1543 O O . GLU A 1 188 ? 8.137 0.224 15.468 1.00 82.12 188 GLU A O 1
ATOM 1548 N N . VAL A 1 189 ? 7.469 1.981 14.263 1.00 79.00 189 VAL A N 1
ATOM 1549 C CA . VAL A 1 189 ? 8.700 2.764 14.448 1.00 79.00 189 VAL A CA 1
ATOM 1550 C C . VAL A 1 189 ? 8.525 3.917 15.438 1.00 79.00 189 VAL A C 1
ATOM 1552 O O . VAL A 1 189 ? 9.382 4.800 15.526 1.00 79.00 189 VAL A O 1
ATOM 1555 N N . LYS A 1 190 ? 7.393 3.960 16.151 1.00 84.19 190 LYS A N 1
ATOM 1556 C CA . LYS A 1 190 ? 7.042 5.025 17.096 1.00 84.19 190 LYS A CA 1
ATOM 1557 C C . LYS A 1 190 ? 7.157 4.508 18.522 1.00 84.19 190 LYS A C 1
ATOM 1559 O O . LYS A 1 190 ? 6.826 3.368 18.813 1.00 84.19 190 LYS A O 1
ATOM 1564 N N . THR A 1 191 ? 7.582 5.380 19.429 1.00 83.31 191 THR A N 1
ATOM 1565 C CA . THR A 1 191 ? 7.507 5.104 20.865 1.00 83.31 191 THR A CA 1
ATOM 1566 C C . THR A 1 191 ? 6.061 5.268 21.325 1.00 83.31 191 THR A C 1
ATOM 1568 O O . THR A 1 191 ? 5.445 6.300 21.052 1.00 83.31 191 THR A O 1
ATOM 1571 N N . ILE A 1 192 ? 5.523 4.250 21.997 1.00 86.69 192 ILE A N 1
ATOM 1572 C CA . ILE A 1 192 ? 4.150 4.229 22.508 1.00 86.69 192 ILE A CA 1
ATOM 1573 C C . ILE A 1 192 ? 4.213 4.097 24.027 1.00 86.69 192 ILE A C 1
ATOM 1575 O O . ILE A 1 192 ? 4.564 3.043 24.542 1.00 86.69 192 ILE A O 1
ATOM 1579 N N . ASP A 1 193 ? 3.880 5.173 24.740 1.00 83.19 193 ASP A N 1
ATOM 1580 C CA . ASP A 1 193 ? 3.976 5.201 26.206 1.00 83.19 193 ASP A CA 1
ATOM 1581 C C . ASP A 1 193 ? 2.866 4.384 26.893 1.00 83.19 193 ASP A C 1
ATOM 1583 O O . ASP A 1 193 ? 3.101 3.759 27.923 1.00 83.19 193 ASP A O 1
ATOM 1587 N N . ASP A 1 194 ? 1.651 4.396 26.333 1.00 87.75 194 ASP A N 1
ATOM 1588 C CA . ASP A 1 194 ? 0.465 3.734 26.895 1.00 87.75 194 ASP A CA 1
ATOM 1589 C C . ASP A 1 194 ? -0.227 2.879 25.826 1.00 87.75 194 ASP A C 1
ATOM 1591 O O . ASP A 1 194 ? -1.191 3.279 25.161 1.00 87.75 194 ASP A O 1
ATOM 1595 N N . LYS A 1 195 ? 0.343 1.695 25.618 1.00 89.44 195 LYS A N 1
ATOM 1596 C CA . LYS A 1 195 ? -0.116 0.729 24.623 1.00 89.44 195 LYS A CA 1
ATOM 1597 C C . LYS A 1 195 ? -1.468 0.117 24.967 1.00 89.44 195 LYS A C 1
ATOM 1599 O O . LYS A 1 195 ? -2.286 -0.036 24.066 1.00 89.44 195 LYS A O 1
ATOM 1604 N N . GLU A 1 196 ? -1.708 -0.205 26.237 1.00 90.44 196 GLU A N 1
ATOM 1605 C CA . GLU A 1 196 ? -2.981 -0.784 26.684 1.00 90.44 196 GLU A CA 1
ATOM 1606 C C . GLU A 1 196 ? -4.138 0.165 26.368 1.00 90.44 196 GLU A C 1
ATOM 1608 O O . GLU A 1 196 ? -5.155 -0.245 25.811 1.00 90.44 196 GLU A O 1
ATOM 1613 N N . LYS A 1 197 ? -3.957 1.465 26.626 1.00 92.44 197 LYS A N 1
ATOM 1614 C CA . LYS A 1 197 ? -4.948 2.473 26.255 1.00 92.44 197 LYS A CA 1
ATOM 1615 C C . LYS A 1 197 ? -5.154 2.559 24.745 1.00 92.44 197 LYS A C 1
ATOM 1617 O O . LYS A 1 197 ? -6.295 2.671 24.302 1.00 92.44 197 LYS A O 1
ATOM 1622 N N . LEU A 1 198 ? -4.081 2.524 23.953 1.00 92.56 198 LEU A N 1
ATOM 1623 C CA . LEU A 1 198 ? -4.193 2.570 22.494 1.00 92.56 198 LEU A CA 1
ATOM 1624 C C . LEU A 1 198 ? -4.926 1.333 21.945 1.00 92.56 198 LEU A C 1
ATOM 1626 O O . LEU A 1 198 ? -5.807 1.483 21.103 1.00 92.56 198 LEU A O 1
ATOM 1630 N N . GLU A 1 199 ? -4.615 0.138 22.457 1.00 93.94 199 GLU A N 1
ATOM 1631 C CA . GLU A 1 199 ? -5.317 -1.118 22.151 1.00 93.94 199 GLU A CA 1
ATOM 1632 C C . GLU A 1 199 ? -6.816 -0.992 22.466 1.00 93.94 199 GLU A C 1
ATOM 1634 O O . GLU A 1 199 ? -7.644 -1.209 21.580 1.00 93.94 199 GLU A O 1
ATOM 1639 N N . MET A 1 200 ? -7.168 -0.534 23.673 1.00 93.81 200 MET A N 1
ATOM 1640 C CA . MET A 1 200 ? -8.564 -0.341 24.087 1.00 93.81 200 MET A CA 1
ATOM 1641 C C . MET A 1 200 ? -9.327 0.656 23.202 1.00 93.81 200 MET A C 1
ATOM 1643 O O . MET A 1 200 ? -10.509 0.455 22.920 1.00 93.81 200 MET A O 1
ATOM 1647 N N . GLU A 1 201 ? -8.687 1.743 22.761 1.00 94.81 201 GLU A N 1
ATOM 1648 C CA . GLU A 1 201 ? -9.327 2.712 21.864 1.00 94.81 201 GLU A CA 1
ATOM 1649 C C . GLU A 1 201 ? -9.597 2.107 20.475 1.00 94.81 201 GLU A C 1
ATOM 1651 O O . GLU A 1 201 ? -10.678 2.330 19.925 1.00 94.81 201 GLU A O 1
ATOM 1656 N N . PHE A 1 202 ? -8.687 1.288 19.929 1.00 94.88 202 PHE A N 1
ATOM 1657 C CA . PHE A 1 202 ? -8.932 0.553 18.679 1.00 94.88 202 PHE A CA 1
ATOM 1658 C C . PHE A 1 202 ? -10.046 -0.494 18.826 1.00 94.88 202 PHE A C 1
ATOM 1660 O O . PHE A 1 202 ? -10.906 -0.594 17.948 1.00 94.88 202 PHE A O 1
ATOM 1667 N N . GLU A 1 203 ? -10.098 -1.220 19.946 1.00 94.38 203 GLU A N 1
ATOM 1668 C CA . GLU A 1 203 ? -11.197 -2.149 20.240 1.00 94.38 203 GLU A CA 1
ATOM 1669 C C . GLU A 1 203 ? -12.546 -1.424 20.337 1.00 94.38 203 GLU A C 1
ATOM 1671 O O . GLU A 1 203 ? -13.536 -1.887 19.770 1.00 94.38 203 GLU A O 1
ATOM 1676 N N . ARG A 1 204 ? -12.592 -0.246 20.980 1.00 94.06 204 ARG A N 1
ATOM 1677 C CA . ARG A 1 204 ? -13.817 0.567 21.080 1.00 94.06 204 ARG A CA 1
ATOM 1678 C C . ARG A 1 204 ? -14.330 1.023 19.712 1.00 94.06 204 ARG A C 1
ATOM 1680 O O . ARG A 1 204 ? -15.533 1.204 19.541 1.00 94.06 204 ARG A O 1
ATOM 1687 N N . LEU A 1 205 ? -13.430 1.215 18.750 1.00 94.00 205 LEU A N 1
ATOM 1688 C CA . LEU A 1 205 ? -13.757 1.567 17.367 1.00 94.00 205 LEU A CA 1
ATOM 1689 C C . LEU A 1 205 ? -14.106 0.345 16.495 1.00 94.00 205 LEU A C 1
ATOM 1691 O O . LEU A 1 205 ? -14.321 0.510 15.298 1.00 94.00 205 LEU A O 1
ATOM 1695 N N . ASN A 1 206 ? -14.197 -0.857 17.078 1.00 93.94 206 ASN A N 1
ATOM 1696 C CA . ASN A 1 206 ? -14.404 -2.135 16.385 1.00 93.94 206 ASN A CA 1
ATOM 1697 C C . ASN A 1 206 ? -13.294 -2.482 15.375 1.00 93.94 206 ASN A C 1
ATOM 1699 O O . ASN A 1 206 ? -13.550 -3.148 14.375 1.00 93.94 206 ASN A O 1
ATOM 1703 N N . LEU A 1 207 ? -12.055 -2.060 15.645 1.00 94.44 207 LEU A N 1
ATOM 1704 C CA . LEU A 1 207 ? -10.885 -2.325 14.805 1.00 94.44 207 LEU A CA 1
ATOM 1705 C C . LEU A 1 207 ? -10.008 -3.416 15.435 1.00 94.44 207 LEU A C 1
ATOM 1707 O O . LEU A 1 207 ? -8.927 -3.160 15.975 1.00 94.44 207 LEU A O 1
ATOM 1711 N N . SER A 1 208 ? -10.507 -4.651 15.375 1.00 93.75 208 SER A N 1
ATOM 1712 C CA . SER A 1 208 ? -9.891 -5.834 15.987 1.00 93.75 208 SER A CA 1
ATOM 1713 C C . SER A 1 208 ? -8.497 -6.201 15.449 1.00 93.75 208 SER A C 1
ATOM 1715 O O . SER A 1 208 ? -7.607 -6.526 16.233 1.00 93.75 208 SER A O 1
ATOM 1717 N N . LEU A 1 209 ? -8.268 -6.122 14.137 1.00 92.25 209 LEU A N 1
ATOM 1718 C CA . LEU A 1 209 ? -6.969 -6.368 13.505 1.00 92.25 209 LEU A CA 1
ATOM 1719 C C . LEU A 1 209 ? -5.966 -5.268 13.854 1.00 92.25 209 LEU A C 1
ATOM 1721 O O . LEU A 1 209 ? -4.776 -5.548 14.018 1.00 92.25 209 LEU A O 1
ATOM 1725 N N . CYS A 1 210 ? -6.432 -4.022 13.974 1.00 93.31 210 CYS A N 1
ATOM 1726 C CA . CYS A 1 210 ? -5.584 -2.917 14.416 1.00 93.31 210 CYS A CA 1
ATOM 1727 C C . CYS A 1 210 ? -5.188 -3.093 15.885 1.00 93.31 210 CYS A C 1
ATOM 1729 O O . CYS A 1 210 ? -4.003 -3.008 16.196 1.00 93.31 210 CYS A O 1
ATOM 1731 N N . ALA A 1 211 ? -6.135 -3.425 16.765 1.00 93.38 211 ALA A N 1
ATOM 1732 C CA . ALA A 1 211 ? -5.853 -3.737 18.166 1.00 93.38 211 ALA A CA 1
ATOM 1733 C C . ALA A 1 211 ? -4.877 -4.922 18.308 1.00 93.38 211 ALA A C 1
ATOM 1735 O O . ALA A 1 211 ? -3.883 -4.824 19.028 1.00 93.38 211 ALA A O 1
ATOM 1736 N N . GLU A 1 212 ? -5.081 -6.006 17.546 1.00 91.62 212 GLU A N 1
ATOM 1737 C CA . GLU A 1 212 ? -4.175 -7.163 17.525 1.00 91.62 212 GLU A CA 1
ATOM 1738 C C . GLU A 1 212 ? -2.761 -6.781 17.053 1.00 91.62 212 GLU A C 1
ATOM 1740 O O . GLU A 1 212 ? -1.771 -7.334 17.539 1.00 91.62 212 GLU A O 1
ATOM 1745 N N . PHE A 1 213 ? -2.646 -5.837 16.115 1.00 90.69 213 PHE A N 1
ATOM 1746 C CA . PHE A 1 213 ? -1.358 -5.296 15.695 1.00 90.69 213 PHE A CA 1
ATOM 1747 C C . PHE A 1 213 ? -0.684 -4.502 16.819 1.00 90.69 213 PHE A C 1
ATOM 1749 O O . PHE A 1 213 ? 0.478 -4.774 17.115 1.00 90.69 213 PHE A O 1
ATOM 1756 N N . ILE A 1 214 ? -1.407 -3.592 17.485 1.00 91.00 214 ILE A N 1
ATOM 1757 C CA . ILE A 1 214 ? -0.878 -2.807 18.613 1.00 91.00 214 ILE A CA 1
ATOM 1758 C C . ILE A 1 214 ? -0.359 -3.725 19.714 1.00 91.00 214 ILE A C 1
ATOM 1760 O O . ILE A 1 214 ? 0.779 -3.561 20.153 1.00 91.00 214 ILE A O 1
ATOM 1764 N N . LYS A 1 215 ? -1.142 -4.742 20.094 1.00 88.81 215 LYS A N 1
ATOM 1765 C CA . LYS A 1 215 ? -0.791 -5.734 21.120 1.00 88.81 215 LYS A CA 1
ATOM 1766 C C . LYS A 1 215 ? 0.590 -6.363 20.907 1.00 88.81 215 LYS A C 1
ATOM 1768 O O . LYS A 1 215 ? 1.282 -6.665 21.871 1.00 88.81 215 LYS A O 1
ATOM 1773 N N . ARG A 1 216 ? 1.020 -6.512 19.654 1.00 83.75 216 ARG A N 1
ATOM 1774 C CA . ARG A 1 216 ? 2.278 -7.174 19.281 1.00 83.75 216 ARG A CA 1
ATOM 1775 C C . ARG A 1 216 ? 3.494 -6.263 19.210 1.00 83.75 216 ARG A C 1
ATOM 1777 O O . ARG A 1 216 ? 4.594 -6.781 19.100 1.00 83.75 216 ARG A O 1
ATOM 1784 N N . LEU A 1 217 ? 3.323 -4.943 19.281 1.00 80.00 217 LEU A N 1
ATOM 1785 C CA . LEU A 1 217 ? 4.420 -3.988 19.066 1.00 80.00 217 LEU A CA 1
ATOM 1786 C C . LEU A 1 217 ? 5.588 -4.084 20.074 1.00 80.00 217 LEU A C 1
ATOM 1788 O O . LEU A 1 217 ? 6.605 -3.454 19.829 1.00 80.00 217 LEU A O 1
ATOM 1792 N N . ASP A 1 218 ? 5.471 -4.896 21.137 1.00 60.78 218 ASP A N 1
ATOM 1793 C CA . ASP A 1 218 ? 6.521 -5.102 22.158 1.00 60.78 218 ASP A CA 1
ATOM 1794 C C . ASP A 1 218 ? 6.792 -6.587 22.472 1.00 60.78 218 ASP A C 1
ATOM 1796 O O . ASP A 1 218 ? 7.450 -6.893 23.463 1.00 60.78 218 ASP A O 1
ATOM 1800 N N . ASP A 1 219 ? 6.251 -7.527 21.687 1.00 51.56 219 ASP A N 1
ATOM 1801 C CA . ASP A 1 219 ? 6.491 -8.965 21.919 1.00 51.56 219 ASP A CA 1
ATOM 1802 C C . ASP A 1 219 ? 7.858 -9.442 21.367 1.00 51.56 219 ASP A C 1
ATOM 1804 O O . ASP A 1 219 ? 8.098 -10.650 21.293 1.00 51.56 219 ASP A O 1
ATOM 1808 N N . GLU A 1 220 ? 8.760 -8.517 21.009 1.00 42.81 220 GLU A N 1
ATOM 1809 C CA . GLU A 1 220 ? 10.144 -8.785 20.576 1.00 42.81 220 GLU A CA 1
ATOM 1810 C C . GLU A 1 220 ? 11.152 -7.809 21.202 1.00 42.81 220 GLU A C 1
ATOM 1812 O O . GLU A 1 220 ? 11.017 -6.581 20.996 1.00 42.81 220 GLU A O 1
#

Sequence (220 aa):
MNLSRIEYYFSDFLSLMENEEGQREIKLINLKLNRKEEDEEVEYLALNDGHTLKVPSNVWFIGTANRDESTFVISDKVYDRAHTMNFTKRAPKVRSFSDPISKQYYDYEIINELFVTAKQNGSFDAENSELIKSIEILLAPFNISFGNRILKQIEDFVNIYKECFPNEDVESEAIEKILLSKVVAKLEVKTIDDKEKLEMEFERLNLSLCAEFIKRLDDE

Secondary structure (DSSP, 8-state):
-TTS-HHHHSHHHHHHTTS-GGG-EEE--SS--EEEETTEEEE-TTEETTTEEE--TT---------STTSPPPPHHHHTTS------SPPP-----SSPPPP----HHHHHHHHHHHHHH----TTT-HHHHHHHHHHGGGT----HHHHHHHHHHHHHHHHH-TTS--HHHHHHHHHHHHTGGGGGGS--S-HHHHHHHHHHTT-HHHHHHHHHTT--

O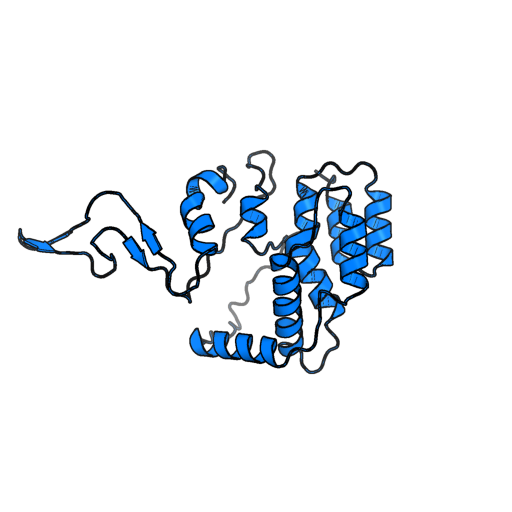rganism: NCBI:txid2735436

pLDDT: mean 88.35, std 8.33, range [42.81, 97.12]

Radius of gyration: 21.4 Å; chains: 1; bounding box: 55×47×63 Å

Foldseek 3Di:
DFLDACCPVCVLVLVLLVDDQQPRKDFQDPDADFDDDPNDTHADPQDDSRGMGRDHSPDDDDDDDDPDPSGDDHDLSVLQSDFDDDDPDDDDPPPPPPDDDDDDDDDPVRVVVLLVVLLVPADDQLVPDPLNVLVQVLCVVQVFHCPPSLRVVLSSQLSSVCSVPVPDPCNVVSNLSSCVRRPLVVCLPTDDPCLVVSLVSCVVSVNNVSSVVSVCSPVD